Protein AF-0000000086530070 (afdb_homodimer)

Secondary structure (DSSP, 8-state):
-EEEEEEEEES-HHHHHHHHHHHHTS--SEE-SSEEEEEETTEEEEEEE--S-S----EEEEEEEE--HHHHHHHHHHHHHTT-EEEEE-TT-TTT-EEEEE-TTS-EEEEE----/-EEEEEEEEES-HHHHHHHHHHHHTS--SEE-SSEEEEEETTEEEEEEE--S-S----EEEEEEEE--HHHHHHHHHHHHHTT-EEEEE-TT-TTT-EEEEE-TTS-EEEEE----

Nearest PDB structures (foldseek):
  3bqx-assembly1_A-2  TM=7.613E-01  e=2.325E-08  Fulvimarina pelagi HTCC2506
  2i7r-assembly1_B  TM=7.687E-01  e=1.502E-07  Streptococcus pneumoniae
  1lqp-assembly1_B  TM=8.011E-01  e=8.119E-06  Pseudomonas aeruginosa
  1jif-assembly1_B  TM=7.380E-01  e=1.757E-05  Streptomyces verticillus
  1xrk-assembly1_A  TM=7.045E-01  e=4.614E-05  Streptoalloteichus hindustanus

Organism: NCBI:txid488447

Foldseek 3Di:
DDAAEDEDEFAFQVLVQVLVCQLVVHHFPDDDRAKTWHDDPRHIYMYGYPPVPPDPPDDLDEAEDADAPVVQVVSVVSNVVSPKAWPDDCCVPPVFNKTWIAHNRGRIYMYHNDDD/DDAAEDEDEFAFQVLVQVLVCQLVVHHFPDDDRAKTWHDDPRHIYMYGYPPVPPDPPDDLDEAEDADADVVQVVSVVSNVVSPKAWPDDCCVPPVFNKTWIAHNRGRIYMYHNDDD

Radius of gyration: 16.99 Å; Cα contacts (8 Å, |Δi|>4): 510; chains: 2; bounding box: 40×45×37 Å

Solvent-accessible surface area (backbone atoms only — not comparable to full-atom values): 12207 Å² total; per-residue (Å²): 104,34,65,42,36,41,29,36,60,35,89,47,51,68,62,52,50,51,45,52,28,63,54,71,68,49,76,60,79,42,80,53,85,54,43,32,31,31,75,34,67,92,30,31,44,30,41,32,47,58,74,79,72,58,72,84,82,31,16,35,21,36,46,28,33,31,32,58,68,79,57,39,58,55,46,50,51,46,32,43,78,62,54,31,42,81,74,42,83,27,60,85,38,86,91,62,31,24,35,32,34,23,42,77,88,52,35,35,37,30,43,26,54,68,69,134,104,33,64,42,34,40,29,35,59,33,88,48,50,67,63,52,51,51,45,52,27,63,54,72,68,50,74,62,79,42,78,53,83,54,42,34,31,31,76,33,68,91,31,32,44,29,40,32,49,58,73,80,72,58,72,85,79,31,15,36,22,36,47,28,33,31,35,57,65,79,58,41,59,55,46,51,50,46,33,44,76,62,53,29,44,82,75,43,84,27,59,85,38,86,91,61,31,24,34,32,33,23,42,79,87,53,37,34,37,32,43,26,52,69,68,134

InterPro domains:
  IPR004360 Glyoxalase/fosfomycin resistance/dioxygenase domain [PF00903] (8-111)
  IPR029068 Glyoxalase/Bleomycin resistance protein/Dihydroxybiphenyl dioxygenase [G3DSA:3.10.180.10] (1-115)
  IPR029068 Glyoxalase/Bleomycin resistance protein/Dihydroxybiphenyl dioxygenase [SSF54593] (1-112)
  IPR037523 Vicinal oxygen chelate (VOC), core domain [PS51819] (2-114)

Sequence (232 aa):
MKLRTVYLKVSDMGESTSFWERLLGYGPLKQSGKWTEFMIGTNRLGLLLNDFGDEIKGSSSVPVFEFEENALHEFVKRATENGASVVMDGLKIESMKSIVLSSPDGHEFELCMCRDMKLRTVYLKVSDMGESTSFWERLLGYGPLKQSGKWTEFMIGTNRLGLLLNDFGDEIKGSSSVPVFEFEENALHEFVKRATENGASVVMDGLKIESMKSIVLSSPDGHEFELCMCRD

pLDDT: mean 88.31, std 10.99, range [48.84, 97.56]

Structure (mmCIF, N/CA/C/O backbone):
data_AF-0000000086530070-model_v1
#
loop_
_entity.id
_entity.type
_entity.pdbx_description
1 polymer 'VOC family protein'
#
loop_
_atom_site.group_PDB
_atom_site.id
_atom_site.type_symbol
_atom_site.label_atom_id
_atom_site.label_alt_id
_atom_site.label_comp_id
_atom_site.label_asym_id
_atom_site.label_entity_id
_atom_site.label_seq_id
_atom_site.pdbx_PDB_ins_code
_atom_site.Cartn_x
_atom_site.Cartn_y
_atom_site.Cartn_z
_atom_site.occupancy
_atom_site.B_iso_or_equiv
_atom_site.auth_seq_id
_atom_site.auth_comp_id
_atom_site.auth_asym_id
_atom_site.auth_atom_id
_atom_site.pdbx_PDB_model_num
ATOM 1 N N . MET A 1 1 ? -4.121 -15.227 5.508 1 88.44 1 MET A N 1
ATOM 2 C CA . MET A 1 1 ? -3.582 -14.164 4.656 1 88.44 1 MET A CA 1
ATOM 3 C C . MET A 1 1 ? -3.383 -12.875 5.453 1 88.44 1 MET A C 1
ATOM 5 O O . MET A 1 1 ? -4.25 -12.492 6.238 1 88.44 1 MET A O 1
ATOM 9 N N . LYS A 1 2 ? -2.209 -12.227 5.305 1 92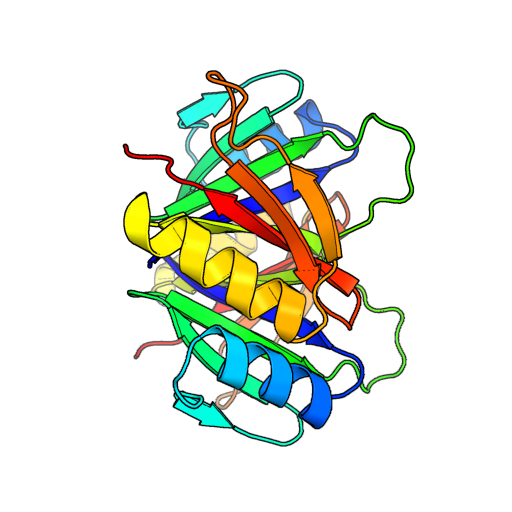.12 2 LYS A N 1
ATOM 10 C CA . LYS A 1 2 ? -1.937 -10.938 5.934 1 92.12 2 LYS A CA 1
ATOM 11 C C . LYS A 1 2 ? -1.162 -10.016 4.992 1 92.12 2 LYS A C 1
ATOM 13 O O . LYS A 1 2 ? -0.467 -10.484 4.09 1 92.12 2 LYS A O 1
ATOM 18 N N . LEU A 1 3 ? -1.394 -8.766 5.152 1 93.75 3 LEU A N 1
ATOM 19 C CA . LEU A 1 3 ? -0.562 -7.793 4.457 1 93.75 3 LEU A CA 1
ATOM 20 C C . LEU A 1 3 ? 0.837 -7.742 5.066 1 93.75 3 LEU A C 1
ATOM 22 O O . LEU A 1 3 ? 0.993 -7.445 6.254 1 93.75 3 LEU A O 1
ATOM 26 N N . ARG A 1 4 ? 1.778 -7.992 4.285 1 93.94 4 ARG A N 1
ATOM 27 C CA . ARG A 1 4 ? 3.148 -8.039 4.785 1 93.94 4 ARG A CA 1
ATOM 28 C C . ARG A 1 4 ? 3.877 -6.73 4.512 1 93.94 4 ARG A C 1
ATOM 30 O O . ARG A 1 4 ? 4.473 -6.145 5.422 1 93.94 4 ARG A O 1
ATOM 37 N N . THR A 1 5 ? 3.854 -6.336 3.301 1 93.88 5 THR A N 1
ATOM 38 C CA . THR A 1 5 ? 4.629 -5.191 2.84 1 93.88 5 THR A CA 1
ATOM 39 C C . THR A 1 5 ? 3.832 -4.371 1.829 1 93.88 5 THR A C 1
ATOM 41 O O . THR A 1 5 ? 3.004 -4.914 1.096 1 93.88 5 THR A O 1
ATOM 44 N N . VAL A 1 6 ? 4.043 -3.131 1.84 1 94 6 VAL A N 1
ATOM 45 C CA . VAL A 1 6 ? 3.672 -2.289 0.707 1 94 6 VAL A CA 1
ATOM 46 C C . VAL A 1 6 ? 4.93 -1.708 0.06 1 94 6 VAL A C 1
ATOM 48 O O . VAL A 1 6 ? 5.656 -0.933 0.686 1 94 6 VAL A O 1
ATOM 51 N N . TYR A 1 7 ? 5.074 -2.02 -1.155 1 92.25 7 TYR A N 1
ATOM 52 C CA . TYR A 1 7 ? 6.219 -1.481 -1.884 1 92.25 7 TYR A CA 1
ATOM 53 C C . TYR A 1 7 ? 5.836 -0.217 -2.645 1 92.25 7 TYR A C 1
ATOM 55 O O . TYR A 1 7 ? 4.766 -0.151 -3.25 1 92.25 7 TYR A O 1
ATOM 63 N N . LEU A 1 8 ? 6.711 0.701 -2.648 1 91.25 8 LEU A N 1
ATOM 64 C CA . LEU A 1 8 ? 6.664 1.872 -3.516 1 91.25 8 LEU A CA 1
ATOM 65 C C . LEU A 1 8 ? 7.738 1.792 -4.594 1 91.25 8 LEU A C 1
ATOM 67 O O . LEU A 1 8 ? 8.914 1.582 -4.289 1 91.25 8 LEU A O 1
ATOM 71 N N . LYS A 1 9 ? 7.336 1.977 -5.781 1 89.5 9 LYS A N 1
ATOM 72 C CA . LYS A 1 9 ? 8.312 2.025 -6.863 1 89.5 9 LYS A CA 1
ATOM 73 C C . LYS A 1 9 ? 8.984 3.396 -6.941 1 89.5 9 LYS A C 1
ATOM 75 O O . LYS A 1 9 ? 8.297 4.418 -7.062 1 89.5 9 LYS A O 1
ATOM 80 N N . VAL A 1 10 ? 10.281 3.352 -6.961 1 90.12 10 VAL A N 1
ATOM 81 C CA . VAL A 1 10 ? 10.984 4.625 -6.895 1 90.12 10 VAL A CA 1
ATOM 82 C C . VAL A 1 10 ? 11.969 4.73 -8.055 1 90.12 10 VAL A C 1
ATOM 84 O O . VAL A 1 10 ? 12.391 3.717 -8.617 1 90.12 10 VAL A O 1
ATOM 87 N N . SER A 1 11 ? 12.359 5.977 -8.406 1 87.69 11 SER A N 1
ATOM 88 C CA . SER A 1 11 ? 13.273 6.211 -9.523 1 87.69 11 SER A CA 1
ATOM 89 C C . SER A 1 11 ? 14.695 6.426 -9.031 1 87.69 11 SER A C 1
ATOM 91 O O . SER A 1 11 ? 15.648 6.309 -9.805 1 87.69 11 SER A O 1
ATOM 93 N N . ASP A 1 12 ? 14.867 6.785 -7.781 1 91.81 12 ASP A N 1
ATOM 94 C CA . ASP A 1 12 ? 16.156 6.996 -7.137 1 91.81 12 ASP A CA 1
ATOM 95 C C . ASP A 1 12 ? 16.172 6.41 -5.727 1 91.81 12 ASP A C 1
ATOM 97 O O . ASP A 1 12 ? 15.602 6.996 -4.801 1 91.81 12 ASP A O 1
ATOM 101 N N . MET A 1 13 ? 16.859 5.324 -5.543 1 94.75 13 MET A N 1
ATOM 102 C CA . MET A 1 13 ? 16.844 4.586 -4.281 1 94.75 13 MET A CA 1
ATOM 103 C C . MET A 1 13 ? 17.453 5.426 -3.16 1 94.75 13 MET A C 1
ATOM 105 O O . MET A 1 13 ? 16.922 5.457 -2.047 1 94.75 13 MET A O 1
ATOM 109 N N . GLY A 1 14 ? 18.578 6.039 -3.4 1 96 14 GLY A N 1
ATOM 110 C CA . GLY A 1 14 ? 19.234 6.84 -2.391 1 96 14 GLY A CA 1
ATOM 111 C C . GLY A 1 14 ? 18.375 7.965 -1.854 1 96 14 GLY A C 1
ATOM 112 O O . GLY A 1 14 ? 18.234 8.125 -0.639 1 96 14 GLY A O 1
ATOM 113 N N . GLU A 1 15 ? 17.828 8.719 -2.758 1 95 15 GLU A N 1
ATOM 114 C CA . GLU A 1 15 ? 16.984 9.852 -2.375 1 95 15 GLU A CA 1
ATOM 115 C C . GLU A 1 15 ? 15.742 9.383 -1.607 1 95 15 GLU A C 1
ATOM 117 O O . GLU A 1 15 ? 15.383 9.969 -0.583 1 95 15 GLU A O 1
ATOM 122 N N . SER A 1 16 ? 15.156 8.398 -2.113 1 94.88 16 SER A N 1
ATOM 123 C CA . SER A 1 16 ? 13.938 7.906 -1.475 1 94.88 16 SER A CA 1
ATOM 124 C C . SER A 1 16 ? 14.242 7.312 -0.101 1 94.88 16 SER A C 1
ATOM 126 O O . SER A 1 16 ? 13.508 7.562 0.86 1 94.88 16 SER A O 1
ATOM 128 N N . THR A 1 17 ? 15.273 6.535 -0.041 1 97.38 17 THR A N 1
ATOM 129 C CA . THR A 1 17 ? 15.656 5.961 1.242 1 97.38 17 THR A CA 1
ATOM 130 C C . THR A 1 17 ? 15.945 7.059 2.262 1 97.38 17 THR A C 1
ATOM 132 O O . THR A 1 17 ? 15.5 6.984 3.408 1 97.38 17 THR A O 1
ATOM 135 N N . SER A 1 18 ? 16.656 8.039 1.868 1 97.12 18 SER A N 1
ATOM 136 C CA . SER A 1 18 ? 17 9.148 2.75 1 97.12 18 SER A CA 1
ATOM 137 C C . SER A 1 18 ? 15.742 9.867 3.254 1 97.12 18 SER A C 1
ATOM 139 O O . SER A 1 18 ? 15.648 10.203 4.434 1 97.12 18 SER A O 1
ATOM 141 N N . PHE A 1 19 ? 14.859 10.094 2.365 1 96.38 19 PHE A N 1
ATOM 142 C CA . PHE A 1 19 ? 13.617 10.742 2.75 1 96.38 19 PHE A CA 1
ATOM 143 C C . PHE A 1 19 ? 12.906 9.953 3.846 1 96.38 19 PHE A C 1
ATOM 145 O O . PHE A 1 19 ? 12.57 10.508 4.895 1 96.38 19 PHE A O 1
ATOM 152 N N . TRP A 1 20 ? 12.664 8.734 3.652 1 96.81 20 TRP A N 1
ATOM 153 C CA . TRP A 1 20 ? 11.891 7.93 4.594 1 96.81 20 TRP A CA 1
ATOM 154 C C . TRP A 1 20 ? 12.664 7.73 5.895 1 96.81 20 TRP A C 1
ATOM 156 O O . TRP A 1 20 ? 12.07 7.68 6.977 1 96.81 20 TRP A O 1
ATOM 166 N N . GLU A 1 21 ? 13.961 7.574 5.793 1 96.94 21 GLU A N 1
ATOM 167 C CA . GLU A 1 21 ? 14.781 7.453 6.996 1 96.94 21 GLU A CA 1
ATOM 168 C C . GLU A 1 21 ? 14.641 8.688 7.883 1 96.94 21 GLU A C 1
ATOM 170 O O . GLU A 1 21 ? 14.453 8.57 9.094 1 96.94 21 GLU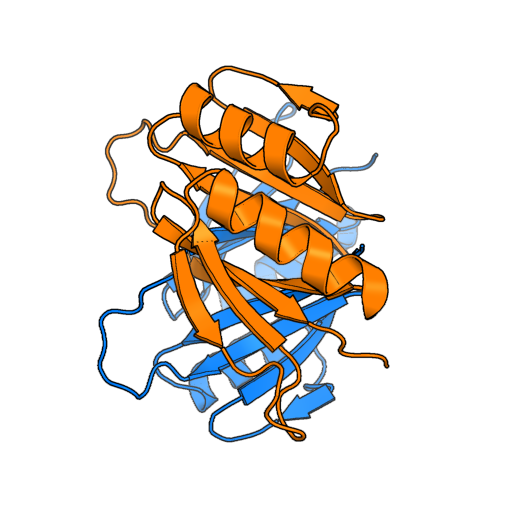 A O 1
ATOM 175 N N . ARG A 1 22 ? 14.766 9.805 7.305 1 95.38 22 ARG A N 1
ATOM 176 C CA . ARG A 1 22 ? 14.633 11.055 8.047 1 95.38 22 ARG A CA 1
ATOM 177 C C . ARG A 1 22 ? 13.219 11.211 8.602 1 95.38 22 ARG A C 1
ATOM 179 O O . ARG A 1 22 ? 13.039 11.672 9.734 1 95.38 22 ARG A O 1
ATOM 186 N N . LEU A 1 23 ? 12.312 10.891 7.824 1 94.31 23 LEU A N 1
ATOM 187 C CA . LEU A 1 23 ? 10.914 11.016 8.242 1 94.31 23 LEU A CA 1
ATOM 188 C C . LEU A 1 23 ? 10.609 10.078 9.406 1 94.31 23 LEU A C 1
ATOM 190 O O . LEU A 1 23 ? 10.008 10.492 10.398 1 94.31 23 LEU A O 1
ATOM 194 N N . LEU A 1 24 ? 10.977 8.867 9.281 1 94.25 24 LEU A N 1
ATOM 195 C CA . LEU A 1 24 ? 10.633 7.855 10.273 1 94.25 24 LEU A CA 1
ATOM 196 C C . LEU A 1 24 ? 11.516 7.992 11.516 1 94.25 24 LEU A C 1
ATOM 198 O O . LEU A 1 24 ? 11.117 7.586 12.609 1 94.25 24 LEU A O 1
ATOM 202 N N . GLY A 1 25 ? 12.727 8.5 11.273 1 93.56 25 GLY A N 1
ATOM 203 C CA . GLY A 1 25 ? 13.633 8.719 12.391 1 93.56 25 GLY A CA 1
ATOM 204 C C . GLY A 1 25 ? 14.492 7.516 12.711 1 93.56 25 GLY A C 1
ATOM 205 O O . GLY A 1 25 ? 15.109 7.453 13.773 1 93.56 25 GLY A O 1
ATOM 206 N N . TYR A 1 26 ? 14.438 6.473 11.953 1 95.56 26 TYR A N 1
ATOM 207 C CA . TYR A 1 26 ? 15.273 5.285 12.117 1 95.56 26 TYR A CA 1
ATOM 208 C C . TYR A 1 26 ? 15.641 4.695 10.758 1 95.56 26 TYR A C 1
ATOM 210 O O . TYR A 1 26 ? 15.039 5.031 9.742 1 95.56 26 TYR A O 1
ATOM 218 N N . GLY A 1 27 ? 16.656 3.814 10.711 1 95.94 27 GLY A N 1
ATOM 219 C CA . GLY A 1 27 ? 17.141 3.24 9.461 1 95.94 27 GLY A CA 1
ATOM 220 C C . GLY A 1 27 ? 16.328 2.049 9 1 95.94 27 GLY A C 1
ATOM 221 O O . GLY A 1 27 ? 15.508 1.519 9.75 1 95.94 27 GLY A O 1
ATOM 222 N N . PRO A 1 28 ? 16.609 1.651 7.773 1 97.56 28 PRO A N 1
ATOM 223 C CA . PRO A 1 28 ? 15.898 0.496 7.223 1 97.56 28 PRO A CA 1
ATOM 224 C C . PRO A 1 28 ? 16.328 -0.823 7.859 1 97.56 28 PRO A C 1
ATOM 226 O O . PRO A 1 28 ? 17.453 -0.928 8.367 1 97.56 28 PRO A O 1
ATOM 229 N N . LEU A 1 29 ? 15.398 -1.77 7.863 1 95.88 29 LEU A N 1
ATOM 230 C CA . LEU A 1 29 ? 15.68 -3.141 8.273 1 95.88 29 LEU A CA 1
ATOM 231 C C . LEU A 1 29 ? 16.625 -3.822 7.285 1 95.88 29 LEU A C 1
ATOM 233 O O . LEU A 1 29 ? 17.5 -4.586 7.688 1 95.88 29 LEU A O 1
ATOM 237 N N . LYS A 1 30 ? 16.391 -3.604 6.016 1 95.56 30 LYS A N 1
ATOM 238 C CA . LYS A 1 30 ? 17.172 -4.078 4.883 1 95.56 30 LYS A CA 1
ATOM 239 C C . LYS A 1 30 ? 17.391 -2.965 3.861 1 95.56 30 LYS A C 1
ATOM 241 O O . LYS A 1 30 ? 16.5 -2.16 3.607 1 95.56 30 LYS A O 1
ATOM 246 N N . GLN A 1 31 ? 18.609 -2.982 3.268 1 96.44 31 GLN A N 1
ATOM 247 C CA . GLN A 1 31 ? 18.938 -1.927 2.311 1 96.44 31 GLN A CA 1
ATOM 248 C C . GLN A 1 31 ? 19.828 -2.449 1.189 1 96.44 31 GLN A C 1
ATOM 250 O O . GLN A 1 31 ? 20.828 -3.129 1.448 1 96.44 31 GLN A O 1
ATOM 255 N N . SER A 1 32 ? 19.375 -2.16 0.041 1 95 32 SER A N 1
ATOM 256 C CA . SER A 1 32 ? 20.156 -2.436 -1.152 1 95 32 SER A CA 1
ATOM 257 C C . SER A 1 32 ? 19.953 -1.361 -2.215 1 95 32 SER A C 1
ATOM 259 O O . SER A 1 32 ? 19.172 -0.432 -2.02 1 95 32 SER A O 1
ATOM 261 N N . GLY A 1 33 ? 20.703 -1.547 -3.311 1 92.88 33 GLY A N 1
ATOM 262 C CA . GLY A 1 33 ? 20.547 -0.601 -4.402 1 92.88 33 GLY A CA 1
ATOM 263 C C . GLY A 1 33 ? 19.234 -0.771 -5.152 1 92.88 33 GLY A C 1
ATOM 264 O O . GLY A 1 33 ? 18.797 0.144 -5.848 1 92.88 33 GLY A O 1
ATOM 265 N N . LYS A 1 34 ? 18.641 -1.862 -5.008 1 91.44 34 LYS A N 1
ATOM 266 C CA . LYS A 1 34 ? 17.438 -2.133 -5.809 1 91.44 34 LYS A CA 1
ATOM 267 C C . LYS A 1 34 ? 16.219 -2.348 -4.918 1 91.44 34 LYS A C 1
ATOM 269 O O . LYS A 1 34 ? 15.086 -2.305 -5.398 1 91.44 34 LYS A O 1
ATOM 274 N N . TRP A 1 35 ? 16.516 -2.564 -3.672 1 92.38 35 TRP A N 1
ATOM 275 C CA . TRP A 1 35 ? 15.438 -2.879 -2.744 1 92.38 35 TRP A CA 1
ATOM 276 C C . TRP A 1 35 ? 15.781 -2.424 -1.33 1 92.38 35 TRP A C 1
ATOM 278 O O . TRP A 1 35 ? 16.891 -2.645 -0.856 1 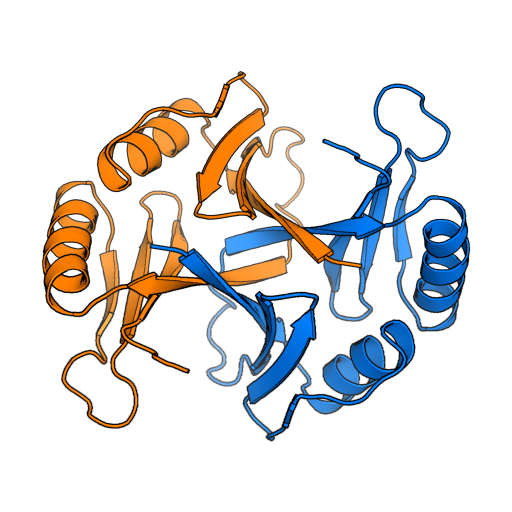92.38 35 TRP A O 1
ATOM 288 N N . THR A 1 36 ? 14.883 -1.717 -0.627 1 96.62 36 THR A N 1
ATOM 289 C CA . THR A 1 36 ? 15.023 -1.265 0.752 1 96.62 36 THR A CA 1
ATOM 290 C C . THR A 1 36 ? 13.711 -1.434 1.512 1 96.62 36 THR A C 1
ATOM 292 O O . THR A 1 36 ? 12.633 -1.191 0.962 1 96.62 36 THR A O 1
ATOM 295 N N . GLU A 1 37 ? 13.797 -1.861 2.818 1 97 37 GLU A N 1
ATOM 296 C CA . GLU A 1 37 ? 12.578 -2.059 3.604 1 97 37 GLU A CA 1
ATOM 297 C C . GLU A 1 37 ? 12.688 -1.392 4.969 1 97 37 GLU A C 1
ATOM 299 O O . GLU A 1 37 ? 13.727 -1.485 5.633 1 97 37 GLU A O 1
ATOM 304 N N . PHE A 1 38 ? 11.625 -0.706 5.355 1 96.94 38 PHE A N 1
ATOM 305 C CA . PHE A 1 38 ? 11.453 -0.15 6.691 1 96.94 38 PHE A CA 1
ATOM 306 C C . PHE A 1 38 ? 10.367 -0.904 7.457 1 96.94 38 PHE A C 1
ATOM 308 O O . PHE A 1 38 ? 9.352 -1.298 6.879 1 96.94 38 PHE A O 1
ATOM 315 N N . MET A 1 39 ? 10.57 -1.026 8.719 1 95.94 39 MET A N 1
ATOM 316 C CA . MET A 1 39 ? 9.508 -1.569 9.555 1 95.94 39 MET A CA 1
ATOM 317 C C . MET A 1 39 ? 8.484 -0.493 9.898 1 95.94 39 MET A C 1
ATOM 319 O O . MET A 1 39 ? 8.844 0.623 10.273 1 95.94 39 MET A O 1
ATOM 323 N N . ILE A 1 40 ? 7.258 -0.773 9.742 1 94 40 ILE A N 1
ATOM 324 C CA . ILE A 1 40 ? 6.148 0.056 10.195 1 94 40 ILE A CA 1
ATOM 325 C C . ILE A 1 40 ? 5.188 -0.782 11.031 1 94 40 ILE A C 1
ATOM 327 O O . ILE A 1 40 ? 4.312 -1.464 10.492 1 94 40 ILE A O 1
ATOM 331 N N . GLY A 1 41 ? 5.242 -0.638 12.383 1 91.75 41 GLY A N 1
ATOM 332 C CA . GLY A 1 41 ? 4.484 -1.562 13.211 1 91.75 41 GLY A CA 1
ATOM 333 C C . GLY A 1 41 ? 4.812 -3.018 12.93 1 91.75 41 GLY A C 1
ATOM 334 O O . GLY A 1 41 ? 5.961 -3.439 13.078 1 91.75 41 GLY A O 1
ATOM 335 N N . THR A 1 42 ? 3.783 -3.764 12.484 1 91.5 42 THR A N 1
ATOM 336 C CA . THR A 1 42 ? 3.98 -5.18 12.188 1 91.5 42 THR A CA 1
ATOM 337 C C . THR A 1 42 ? 4.113 -5.402 10.688 1 91.5 42 THR A C 1
ATOM 339 O O . THR A 1 42 ? 4.191 -6.543 10.227 1 91.5 42 THR A O 1
ATOM 342 N N . ASN A 1 43 ? 4.094 -4.363 9.977 1 95.12 43 ASN A N 1
ATOM 343 C CA . ASN A 1 43 ? 4.223 -4.426 8.523 1 95.12 43 ASN A CA 1
ATOM 344 C C . ASN A 1 43 ? 5.543 -3.82 8.055 1 95.12 43 ASN A C 1
ATOM 346 O O . ASN A 1 43 ? 6.387 -3.443 8.867 1 95.12 43 ASN A O 1
ATOM 350 N N . ARG A 1 44 ? 5.668 -3.773 6.75 1 95.06 44 ARG A N 1
ATOM 351 C CA . ARG A 1 44 ? 6.852 -3.154 6.164 1 95.06 44 ARG A CA 1
ATOM 352 C C . ARG A 1 44 ? 6.461 -2.154 5.078 1 95.06 44 ARG A C 1
ATOM 354 O O . ARG A 1 44 ? 5.484 -2.363 4.355 1 95.06 44 ARG A O 1
ATOM 361 N N . LEU A 1 45 ? 7.242 -1.142 5.027 1 95.81 45 LEU A N 1
ATOM 362 C CA . LEU A 1 45 ? 7.277 -0.253 3.873 1 95.81 45 LEU A CA 1
ATOM 363 C C . LEU A 1 45 ? 8.508 -0.525 3.016 1 95.81 45 LEU A C 1
ATOM 365 O O . LEU A 1 45 ? 9.641 -0.354 3.477 1 95.81 45 LEU A O 1
ATOM 369 N N . GLY A 1 46 ? 8.25 -0.913 1.821 1 95.31 46 GLY A N 1
ATOM 370 C CA . GLY A 1 46 ? 9.344 -1.238 0.922 1 95.31 46 GLY A CA 1
ATOM 371 C C . GLY A 1 46 ? 9.523 -0.229 -0.197 1 95.31 46 GLY A C 1
ATOM 372 O O . GLY A 1 46 ? 8.547 0.377 -0.649 1 95.31 46 GLY A O 1
ATOM 373 N N . LEU A 1 47 ? 10.742 -0.102 -0.607 1 94.19 47 LEU A N 1
ATOM 374 C CA . LEU A 1 47 ? 11.109 0.665 -1.793 1 94.19 47 LEU A CA 1
ATOM 375 C C . LEU A 1 47 ? 11.703 -0.243 -2.865 1 94.19 47 LEU A C 1
ATOM 377 O O . LEU A 1 47 ? 12.57 -1.072 -2.576 1 94.19 47 LEU A O 1
ATOM 381 N N . LEU A 1 48 ? 11.18 -0.106 -4.047 1 90.69 48 LEU A N 1
ATOM 382 C CA . LEU A 1 48 ? 11.656 -0.884 -5.184 1 90.69 48 LEU A CA 1
ATOM 383 C C . LEU A 1 48 ? 12.117 0.031 -6.312 1 90.69 48 LEU A C 1
ATOM 385 O O . LEU A 1 48 ? 11.352 0.865 -6.797 1 90.69 48 LEU A O 1
ATOM 389 N N . LEU A 1 49 ? 13.32 -0.229 -6.703 1 89.5 49 LEU A N 1
ATOM 390 C CA . LEU A 1 49 ? 13.836 0.581 -7.805 1 89.5 49 LEU A CA 1
ATOM 391 C C . LEU A 1 49 ? 13.156 0.209 -9.117 1 89.5 49 LEU A C 1
ATOM 393 O O . LEU A 1 49 ? 13.086 -0.97 -9.469 1 89.5 49 LEU A O 1
ATOM 397 N N . ASN A 1 50 ? 12.602 1.184 -9.695 1 80.06 50 ASN A N 1
ATOM 398 C CA . ASN A 1 50 ? 12.039 1.001 -11.023 1 80.06 50 ASN A CA 1
ATOM 399 C C . ASN A 1 50 ? 13.109 1.095 -12.109 1 80.06 50 ASN A C 1
ATOM 401 O O . ASN A 1 50 ? 13.25 2.133 -12.758 1 80.06 50 ASN A O 1
ATOM 405 N N . ASP A 1 51 ? 13.945 0.143 -12.352 1 65.88 51 ASP A N 1
ATOM 406 C CA . ASP A 1 51 ? 15.102 0.244 -13.234 1 65.88 51 ASP A CA 1
ATOM 407 C C . ASP A 1 51 ? 14.805 -0.382 -14.594 1 65.88 51 ASP A C 1
ATOM 409 O O . ASP A 1 51 ? 15.688 -0.444 -15.461 1 65.88 51 ASP A O 1
ATOM 413 N N . PHE A 1 52 ? 13.828 -1.09 -14.664 1 55.94 52 PHE A N 1
ATOM 414 C CA . PHE A 1 52 ? 13.734 -1.734 -15.969 1 55.94 52 PHE A CA 1
ATOM 415 C C . PHE A 1 52 ? 13.109 -0.798 -16.984 1 55.94 52 PHE A C 1
ATOM 417 O O . PHE A 1 52 ? 12.945 -1.166 -18.156 1 55.94 52 PHE A O 1
ATOM 424 N N . GLY A 1 53 ? 13.156 0.522 -16.703 1 52.06 53 GLY A N 1
ATOM 425 C CA . GLY A 1 53 ? 12.695 1.453 -17.719 1 52.06 53 GLY A CA 1
ATOM 426 C C . GLY A 1 53 ? 11.188 1.438 -17.891 1 52.06 53 GLY A C 1
ATOM 427 O O . GLY A 1 53 ? 10.633 2.236 -18.656 1 52.06 53 GLY A O 1
ATOM 428 N N . ASP A 1 54 ? 10.594 0.292 -17.609 1 48.84 54 ASP A N 1
ATOM 429 C CA . ASP A 1 54 ? 9.188 0.215 -17.984 1 48.84 54 ASP A CA 1
ATOM 430 C C . ASP A 1 54 ? 8.344 1.166 -17.125 1 48.84 54 ASP A C 1
ATOM 432 O O . ASP A 1 54 ? 8.734 1.533 -16.016 1 48.84 54 ASP A O 1
ATOM 436 N N . GLU A 1 55 ? 7.535 1.735 -17.922 1 52.44 55 GLU A N 1
ATOM 437 C CA . GLU A 1 55 ? 6.508 2.562 -17.281 1 52.44 55 GLU A CA 1
ATOM 438 C C . GLU A 1 55 ? 6.062 1.968 -15.953 1 52.44 55 GLU A C 1
ATOM 440 O O . GLU A 1 55 ? 5.84 0.759 -15.852 1 52.44 55 GLU A O 1
ATOM 445 N N . ILE A 1 56 ? 6.547 2.605 -14.945 1 52.81 56 ILE A N 1
ATOM 446 C CA . ILE A 1 56 ? 6.125 2.203 -13.609 1 52.81 56 ILE A CA 1
ATOM 447 C C . ILE A 1 56 ? 4.68 1.715 -13.656 1 52.81 56 ILE A C 1
ATOM 449 O O . ILE A 1 56 ? 3.768 2.479 -13.984 1 52.81 56 ILE A O 1
ATOM 453 N N . LYS A 1 57 ? 4.617 0.375 -14 1 56.59 57 LYS A N 1
ATOM 454 C CA . LYS A 1 57 ? 3.275 -0.192 -13.883 1 56.59 57 LYS A CA 1
ATOM 455 C C . LYS A 1 57 ? 2.979 -0.624 -12.453 1 56.59 57 LYS A C 1
ATOM 457 O O . LYS A 1 57 ? 3.83 -1.221 -11.789 1 56.59 57 LYS A O 1
ATOM 462 N N . GLY A 1 58 ? 2.354 0.25 -11.672 1 57.34 58 GLY A N 1
ATOM 463 C CA . GLY A 1 58 ? 1.855 -0.017 -10.328 1 57.34 58 GLY A CA 1
ATOM 464 C C . GLY A 1 58 ? 0.464 0.537 -10.094 1 57.34 58 GLY A C 1
ATOM 465 O O . GLY A 1 58 ? -0.184 1.026 -11.016 1 57.34 58 GLY A O 1
ATOM 466 N N . SER A 1 59 ? 0.194 0.019 -8.891 1 66.25 59 SER A N 1
ATOM 467 C CA . SER A 1 59 ? -1.128 0.495 -8.5 1 66.25 59 SER A CA 1
ATOM 468 C C . SER A 1 59 ? -1.054 1.89 -7.887 1 66.25 59 SER A C 1
ATOM 470 O O . SER A 1 59 ? -0.24 2.139 -6.992 1 66.25 59 SER A O 1
ATOM 472 N N . SER A 1 60 ? -1.705 2.805 -8.57 1 73.69 60 SER A N 1
ATOM 473 C CA . SER A 1 60 ? -1.854 4.059 -7.84 1 73.69 60 SER A CA 1
ATOM 474 C C . SER A 1 60 ? -2.467 3.828 -6.461 1 73.69 60 SER A C 1
ATOM 476 O O . SER A 1 60 ? -3.607 3.375 -6.352 1 73.69 60 SER A O 1
ATOM 478 N N . SER A 1 61 ? -1.544 3.893 -5.477 1 82.31 61 SER A N 1
ATOM 479 C CA . SER A 1 61 ? -1.986 3.566 -4.125 1 82.31 61 SER A CA 1
ATOM 480 C C . SER A 1 61 ? -1.596 4.66 -3.137 1 82.31 61 SER A C 1
ATOM 482 O O . SER A 1 61 ? -0.735 5.492 -3.432 1 82.31 61 SER A O 1
ATOM 484 N N . VAL A 1 62 ? -2.367 4.664 -2.105 1 86.56 62 VAL A N 1
ATOM 485 C CA . VAL A 1 62 ? -2.094 5.574 -1 1 86.56 62 VAL A CA 1
ATOM 486 C C . VAL A 1 62 ? -2.07 4.801 0.316 1 86.56 62 VAL A C 1
ATOM 488 O O . VAL A 1 62 ? -3.117 4.398 0.827 1 86.56 62 VAL A O 1
ATOM 491 N N . PRO A 1 63 ? -0.857 4.562 0.867 1 90.88 63 PRO A N 1
ATOM 492 C CA . PRO A 1 63 ? -0.842 4.016 2.227 1 90.88 63 PRO A CA 1
ATOM 493 C C . PRO A 1 63 ? -1.295 5.031 3.273 1 90.88 63 PRO A C 1
ATOM 495 O O . PRO A 1 63 ? -1.005 6.223 3.148 1 90.88 63 PRO A O 1
ATOM 498 N N . VAL A 1 64 ? -1.989 4.535 4.238 1 91 64 VAL A N 1
ATOM 499 C CA . VAL A 1 64 ? -2.473 5.355 5.344 1 91 64 VAL A CA 1
ATOM 500 C C . VAL A 1 64 ? -1.828 4.898 6.648 1 91 64 VAL A C 1
ATOM 502 O O . VAL A 1 64 ? -1.936 3.727 7.023 1 91 64 VAL A O 1
ATOM 505 N N . PHE A 1 65 ? -1.281 5.824 7.328 1 90.5 65 PHE A N 1
ATOM 506 C CA . PHE A 1 65 ? -0.631 5.555 8.602 1 90.5 65 PHE A CA 1
ATOM 507 C C . PHE A 1 65 ? -1.404 6.195 9.75 1 90.5 65 PHE A C 1
ATOM 509 O O . PHE A 1 65 ? -1.773 7.367 9.68 1 90.5 65 PHE A O 1
ATOM 516 N N . GLU A 1 66 ? -1.563 5.426 10.711 1 90.06 66 GLU A N 1
ATOM 517 C CA . GLU A 1 66 ? -2.287 5.891 11.891 1 90.06 66 GLU A CA 1
ATOM 518 C C . GLU A 1 66 ? -1.325 6.379 12.969 1 90.06 66 GLU A C 1
ATOM 520 O O . GLU A 1 66 ? -0.326 5.719 13.258 1 90.06 66 GLU A O 1
ATOM 525 N N . PHE A 1 67 ? -1.688 7.555 13.523 1 86.94 67 PHE A N 1
ATOM 526 C CA . PHE A 1 67 ? -0.897 8.18 14.578 1 86.94 67 PHE A CA 1
ATOM 527 C C . PHE A 1 67 ? -1.781 8.57 15.758 1 86.94 67 PHE A C 1
ATOM 529 O O . PHE A 1 67 ? -2.98 8.805 15.594 1 86.94 67 PHE A O 1
ATOM 536 N N . GLU A 1 68 ? -1.105 8.602 16.906 1 83.31 68 GLU A N 1
ATOM 537 C CA . GLU A 1 68 ? -1.701 9.375 17.984 1 83.31 68 GLU A CA 1
ATOM 538 C C . GLU A 1 68 ? -1.648 10.867 17.688 1 83.31 68 GLU A C 1
ATOM 540 O O . GLU A 1 68 ? -0.742 11.336 16.984 1 83.31 68 GLU A O 1
ATOM 545 N N . GLU A 1 69 ? -2.539 11.617 18.203 1 79.06 69 GLU A N 1
ATOM 546 C CA . GLU A 1 69 ? -2.721 13.023 17.844 1 79.06 69 GLU A CA 1
ATOM 547 C C . GLU A 1 69 ? -1.419 13.805 18 1 79.06 69 GLU A C 1
ATOM 549 O O . GLU A 1 69 ? -0.971 14.461 17.062 1 79.06 69 GLU A O 1
ATOM 554 N N . ASN A 1 70 ? -0.836 13.82 19.203 1 80.44 70 ASN A N 1
ATOM 555 C CA . ASN A 1 70 ? 0.369 14.609 19.438 1 80.44 70 ASN A CA 1
ATOM 556 C C . ASN A 1 70 ? 1.503 14.188 18.5 1 80.44 70 ASN A C 1
ATOM 558 O O . ASN A 1 70 ? 2.24 15.031 17.984 1 80.44 70 ASN A O 1
ATOM 562 N N . ALA A 1 71 ? 1.564 13.047 18.188 1 87.12 71 ALA A N 1
ATOM 563 C CA . ALA A 1 71 ? 2.639 12.508 17.359 1 87.12 71 ALA A CA 1
ATOM 564 C C . ALA A 1 71 ? 2.422 12.852 15.883 1 87.12 71 ALA A C 1
ATOM 566 O O . ALA A 1 71 ? 3.385 13.016 15.133 1 87.12 71 ALA A O 1
ATOM 567 N N . LEU A 1 72 ? 1.208 13.109 15.531 1 90.88 72 LEU A N 1
ATOM 568 C CA . LEU A 1 72 ? 0.89 13.344 14.133 1 90.88 72 LEU A CA 1
ATOM 569 C C . LEU A 1 72 ? 1.431 14.695 13.672 1 90.88 72 LEU A C 1
ATOM 571 O O . LEU A 1 72 ? 2.062 14.789 12.617 1 90.88 72 LEU A O 1
ATOM 575 N N . HIS A 1 73 ? 1.241 15.719 14.445 1 89.31 73 HIS A N 1
ATOM 576 C CA . HIS A 1 73 ? 1.661 17.062 14.055 1 89.31 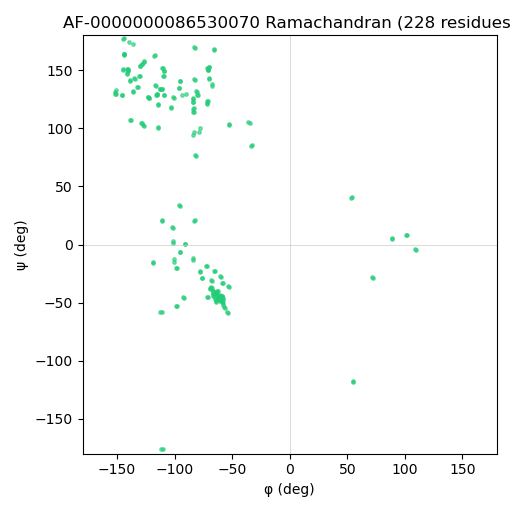73 HIS A CA 1
ATOM 577 C C . HIS A 1 73 ? 3.178 17.141 13.914 1 89.31 73 HIS A C 1
ATOM 579 O O . HIS A 1 73 ? 3.686 17.781 12.984 1 89.31 73 HIS A O 1
ATOM 585 N N . GLU A 1 74 ? 3.828 16.547 14.805 1 90.44 74 GLU A N 1
ATOM 586 C CA . GLU A 1 74 ? 5.285 16.516 14.727 1 90.44 74 GLU A CA 1
ATOM 587 C C . GLU A 1 74 ? 5.754 15.781 13.477 1 90.44 74 GLU A C 1
ATOM 589 O O . GLU A 1 74 ? 6.719 16.188 12.828 1 90.44 74 GLU A O 1
ATOM 594 N N . PHE A 1 75 ? 5.082 14.758 13.219 1 93.12 75 PHE A N 1
ATOM 595 C CA . PHE A 1 75 ? 5.441 13.953 12.055 1 93.12 75 PHE A CA 1
ATOM 596 C C . PHE A 1 75 ? 5.199 14.727 10.766 1 93.12 75 PHE A C 1
ATOM 598 O O . PHE A 1 75 ? 6.012 14.68 9.836 1 93.12 75 PHE A O 1
ATOM 605 N N . VAL A 1 76 ? 4.145 15.43 10.719 1 93.44 76 VAL A N 1
ATOM 606 C CA . VAL A 1 76 ? 3.832 16.25 9.555 1 93.44 76 VAL A CA 1
ATOM 607 C C . VAL A 1 76 ? 4.918 17.312 9.359 1 93.44 76 VAL A C 1
ATOM 609 O O . VAL A 1 76 ? 5.391 17.516 8.242 1 93.44 76 VAL A O 1
ATOM 612 N N . LYS A 1 77 ? 5.289 17.953 10.398 1 93.25 77 LYS A N 1
ATOM 613 C CA . LYS A 1 77 ? 6.348 18.953 10.344 1 93.25 77 LYS A CA 1
ATOM 614 C C . LYS A 1 77 ? 7.645 18.359 9.812 1 93.25 77 LYS A C 1
ATOM 616 O O . LYS A 1 77 ? 8.289 18.922 8.93 1 93.25 77 LYS A O 1
ATOM 621 N N . ARG A 1 78 ? 7.961 17.25 10.367 1 94.75 78 ARG A N 1
ATOM 622 C CA . ARG A 1 78 ? 9.164 16.562 9.914 1 94.75 78 ARG A CA 1
ATOM 623 C C . ARG A 1 78 ? 9.086 16.234 8.43 1 94.75 78 ARG A C 1
ATOM 625 O O . ARG A 1 78 ? 10.062 16.391 7.699 1 94.75 78 ARG A O 1
ATOM 632 N N . ALA A 1 79 ? 7.996 15.773 8.039 1 95.38 79 ALA A N 1
ATOM 633 C CA . ALA A 1 79 ? 7.805 15.406 6.637 1 95.38 79 ALA A CA 1
ATOM 634 C C . ALA A 1 79 ? 7.996 16.609 5.723 1 95.38 79 ALA A C 1
ATOM 636 O O . ALA A 1 79 ? 8.719 16.531 4.723 1 95.38 79 ALA A O 1
ATOM 637 N N . THR A 1 80 ? 7.387 17.672 6.055 1 95.69 80 THR A N 1
ATOM 638 C CA . THR A 1 80 ? 7.441 18.859 5.211 1 95.69 80 THR A CA 1
ATOM 639 C C . THR A 1 80 ? 8.844 19.469 5.227 1 95.69 80 THR A C 1
ATOM 641 O O . THR A 1 80 ? 9.328 19.953 4.199 1 95.69 80 THR A O 1
ATOM 644 N N . GLU A 1 81 ? 9.461 19.469 6.297 1 95.81 81 GLU A N 1
ATOM 645 C CA . GLU A 1 81 ? 10.828 19.969 6.406 1 95.81 81 GLU A CA 1
ATOM 646 C C . GLU A 1 81 ? 11.797 19.109 5.598 1 95.81 81 GLU A C 1
ATOM 648 O O . GLU A 1 81 ? 12.875 19.562 5.215 1 95.81 81 GLU A O 1
ATOM 653 N N . ASN A 1 82 ? 11.344 17.891 5.383 1 94.75 82 ASN A N 1
ATOM 654 C CA . ASN A 1 82 ? 12.195 16.984 4.621 1 94.75 82 ASN A CA 1
ATOM 655 C C . ASN A 1 82 ? 11.734 16.875 3.172 1 94.75 82 ASN A C 1
ATOM 657 O O . ASN A 1 82 ? 12.055 15.891 2.49 1 94.75 82 ASN A O 1
ATOM 661 N N . GLY A 1 83 ? 10.883 17.766 2.705 1 95.19 83 GLY A N 1
ATOM 662 C CA . GLY A 1 83 ? 10.648 17.906 1.277 1 95.19 83 GLY A CA 1
ATOM 663 C C . GLY A 1 83 ? 9.281 17.422 0.849 1 95.19 83 GLY A C 1
ATOM 664 O O . GLY A 1 83 ? 8.906 17.531 -0.322 1 95.19 83 GLY A O 1
ATOM 665 N N . ALA A 1 84 ? 8.5 16.859 1.755 1 95.25 84 ALA A N 1
ATOM 666 C CA . ALA A 1 84 ? 7.148 16.469 1.377 1 95.25 84 ALA A CA 1
ATOM 667 C C . ALA A 1 84 ? 6.258 17.688 1.168 1 95.25 84 ALA A C 1
ATOM 669 O O . ALA A 1 84 ? 6.473 18.734 1.789 1 95.25 84 ALA A O 1
ATOM 670 N N . SER A 1 85 ? 5.266 17.516 0.249 1 95.06 85 SER A N 1
ATOM 671 C CA . SER A 1 85 ? 4.262 18.562 0.032 1 95.06 85 SER A CA 1
ATOM 672 C C . SER A 1 85 ? 2.895 18.125 0.543 1 95.06 85 SER A C 1
ATOM 674 O O . SER A 1 85 ? 2.576 16.938 0.542 1 95.06 85 SER A O 1
ATOM 676 N N . VAL A 1 86 ? 2.107 19.125 0.932 1 94.12 86 VAL A N 1
ATOM 677 C CA . VAL A 1 86 ? 0.746 18.844 1.373 1 94.12 86 VAL A CA 1
ATOM 678 C C . VAL A 1 86 ? -0.18 18.75 0.163 1 94.12 86 VAL A C 1
ATOM 680 O O . VAL A 1 86 ? -0.252 19.672 -0.647 1 94.12 86 VAL A O 1
ATOM 683 N N . VAL A 1 87 ? -0.824 17.672 0.028 1 89.69 87 VAL A N 1
ATOM 684 C CA . VAL A 1 87 ? -1.78 17.438 -1.05 1 89.69 87 VAL A CA 1
ATOM 685 C C . VAL A 1 87 ? -3.182 17.844 -0.592 1 89.69 87 VAL A C 1
ATOM 687 O O . VAL A 1 87 ? -3.928 18.484 -1.339 1 89.69 87 VAL A O 1
ATOM 690 N N . MET A 1 88 ? -3.51 17.438 0.556 1 88.88 88 MET A N 1
ATOM 691 C CA . MET A 1 88 ? -4.805 17.734 1.167 1 88.88 88 MET A CA 1
ATOM 692 C C . MET A 1 88 ? -4.691 17.766 2.688 1 88.88 88 MET A C 1
ATOM 694 O O . MET A 1 88 ? -4.133 16.859 3.297 1 88.88 88 MET A O 1
ATOM 698 N N . ASP A 1 89 ? -5.215 18.859 3.273 1 93 89 ASP A N 1
ATOM 699 C CA . ASP A 1 89 ? -5.164 19.016 4.723 1 93 89 ASP A CA 1
ATOM 700 C C . ASP A 1 89 ? -6.566 18.984 5.328 1 93 89 ASP A C 1
ATOM 702 O O . ASP A 1 89 ? -7.293 19.984 5.289 1 93 89 ASP A O 1
ATOM 706 N N . GLY A 1 90 ? -6.852 17.859 5.852 1 90.81 90 GLY A N 1
ATOM 707 C CA . GLY A 1 90 ? -8.141 17.688 6.496 1 90.81 90 GLY A CA 1
ATOM 708 C C . GLY A 1 90 ? -8.039 17.547 8 1 90.81 90 GLY A C 1
ATOM 709 O O . GLY A 1 90 ? -8.945 17 8.641 1 90.81 90 GLY A O 1
ATOM 710 N N . LEU A 1 91 ? -7.051 17.953 8.594 1 87.62 91 LEU A N 1
ATOM 711 C CA . LEU A 1 91 ? -6.805 17.719 10.008 1 87.62 91 LEU A CA 1
ATOM 712 C C . LEU A 1 91 ? -7.809 18.5 10.859 1 87.62 91 LEU A C 1
ATOM 714 O O . LEU A 1 91 ? -8.18 18.047 11.953 1 87.62 91 LEU A O 1
ATOM 718 N N . LYS A 1 92 ? -8.25 19.609 10.375 1 85.62 92 LYS A N 1
ATOM 719 C CA . LYS A 1 92 ? -9.172 20.438 11.148 1 85.62 92 LYS A CA 1
ATOM 720 C C . LYS A 1 92 ? -10.617 20.156 10.766 1 85.62 92 LYS A C 1
ATOM 722 O O . LYS A 1 92 ? -11.539 20.766 11.312 1 85.62 92 LYS A O 1
ATOM 727 N N . ILE A 1 93 ? -10.727 19.344 9.758 1 83.5 93 ILE A N 1
ATOM 728 C CA . ILE A 1 93 ? -12.078 18.938 9.375 1 83.5 93 ILE A CA 1
ATOM 729 C C . ILE A 1 93 ? -12.523 17.766 10.234 1 83.5 93 ILE A C 1
ATOM 731 O O . ILE A 1 93 ? -11.961 16.672 10.148 1 83.5 93 ILE A O 1
ATOM 735 N N . GLU A 1 94 ? -13.461 17.953 11.008 1 81.62 94 GLU A N 1
ATOM 736 C CA . GLU A 1 94 ? -13.914 17 12.016 1 81.62 94 GLU A CA 1
ATOM 737 C C . GLU A 1 94 ? -14.211 15.641 11.406 1 81.62 94 GLU A C 1
ATOM 739 O O . GLU A 1 94 ? -13.93 14.609 12.016 1 81.62 94 GLU A O 1
ATOM 744 N N . SER A 1 95 ? -14.719 15.594 10.211 1 81 95 SER A N 1
ATOM 745 C CA . SER A 1 95 ? -15.133 14.336 9.594 1 81 95 SER A CA 1
ATOM 746 C C . SER A 1 95 ? -13.945 13.633 8.945 1 81 95 SER A C 1
ATOM 748 O O . SER A 1 95 ? -14.039 12.445 8.602 1 81 95 SER A O 1
ATOM 750 N N . MET A 1 96 ? -12.828 14.227 8.75 1 80.44 96 MET A N 1
ATOM 751 C CA . MET A 1 96 ? -11.688 13.641 8.039 1 80.44 96 MET A CA 1
ATOM 752 C C . MET A 1 96 ? -10.539 13.359 9 1 80.44 96 MET A C 1
ATOM 754 O O . MET A 1 96 ? -10.094 12.219 9.133 1 80.44 96 MET A O 1
ATOM 758 N N . LYS A 1 97 ? -10 14.242 9.711 1 88.5 97 LYS A N 1
ATOM 759 C CA . LYS A 1 97 ? -8.938 14.156 10.703 1 88.5 97 LYS A CA 1
ATOM 760 C C . LYS A 1 97 ? -7.699 13.469 10.133 1 88.5 97 LYS A C 1
ATOM 762 O O . LYS A 1 97 ? -7.125 12.586 10.781 1 88.5 97 LYS A O 1
ATOM 767 N N . SER A 1 98 ? -7.422 13.812 8.906 1 92.62 98 SER A N 1
ATOM 768 C CA . SER A 1 98 ? -6.258 13.25 8.227 1 92.62 98 SER A CA 1
ATOM 769 C C . SER A 1 98 ? -5.598 14.281 7.316 1 92.62 98 SER A C 1
ATOM 771 O O . SER A 1 98 ? -6.164 15.344 7.059 1 92.62 98 SER A O 1
ATOM 773 N N . ILE A 1 99 ? -4.406 13.992 6.941 1 92.5 99 ILE A N 1
ATOM 774 C CA . ILE A 1 99 ? -3.652 14.828 6.016 1 92.5 99 ILE A CA 1
ATOM 775 C C . ILE A 1 99 ? -2.955 13.953 4.977 1 92.5 99 ILE A C 1
ATOM 777 O O . ILE A 1 99 ? -2.383 12.914 5.316 1 92.5 99 ILE A O 1
ATOM 781 N N . VAL A 1 100 ? -3.119 14.328 3.746 1 91.56 100 VAL A N 1
ATOM 782 C CA . VAL A 1 100 ? -2.438 13.633 2.66 1 91.56 100 VAL A CA 1
ATOM 783 C C . VAL A 1 100 ? -1.206 14.43 2.23 1 91.56 100 VAL A C 1
ATOM 785 O O . VAL A 1 100 ? -1.298 15.633 1.96 1 91.56 100 VAL A O 1
ATOM 788 N N . LEU A 1 101 ? -0.085 13.758 2.223 1 93.12 101 LEU A N 1
ATOM 789 C CA . LEU A 1 101 ? 1.179 14.344 1.789 1 93.12 101 LEU A CA 1
ATOM 790 C C . LEU A 1 101 ? 1.715 13.625 0.554 1 93.12 101 LEU A C 1
ATOM 792 O O . LEU A 1 101 ? 1.259 12.531 0.219 1 93.12 101 LEU A O 1
ATOM 796 N N . SER A 1 102 ? 2.633 14.258 -0.127 1 92.44 102 SER A N 1
ATOM 797 C CA . SER A 1 102 ? 3.396 13.672 -1.224 1 92.44 102 SER A CA 1
ATOM 798 C C . SER A 1 102 ? 4.895 13.742 -0.954 1 92.44 102 SER A C 1
ATOM 800 O O . SER A 1 102 ? 5.422 14.805 -0.605 1 92.44 102 SER A O 1
ATOM 802 N N . SER A 1 103 ? 5.539 12.625 -1.057 1 92.88 103 SER A N 1
ATOM 803 C CA . SER A 1 103 ? 6.992 12.594 -0.925 1 92.88 103 SER A CA 1
ATOM 804 C C . SER A 1 103 ? 7.664 13.344 -2.07 1 92.88 103 SER A C 1
ATOM 806 O O . SER A 1 103 ? 7.02 13.688 -3.062 1 92.88 103 SER A O 1
ATOM 808 N N . PRO A 1 104 ? 8.953 13.602 -1.929 1 91.19 104 PRO A N 1
ATOM 809 C CA . PRO A 1 104 ? 9.656 14.305 -3.004 1 91.19 104 PRO A CA 1
ATOM 810 C C . PRO A 1 104 ? 9.602 13.562 -4.336 1 91.19 104 PRO A C 1
ATOM 812 O O . PRO A 1 104 ? 9.617 14.188 -5.398 1 91.19 104 PRO A O 1
ATOM 815 N N . ASP A 1 105 ? 9.484 12.25 -4.258 1 86.12 105 ASP A N 1
ATOM 816 C CA . ASP A 1 105 ? 9.445 11.461 -5.484 1 86.12 105 ASP A CA 1
ATOM 817 C C . ASP A 1 105 ? 8.008 11.273 -5.965 1 86.12 105 ASP A C 1
ATOM 819 O O . ASP A 1 105 ? 7.758 10.547 -6.93 1 86.12 105 ASP A O 1
ATOM 823 N N . GLY A 1 106 ? 7.113 11.805 -5.281 1 87 106 GLY A N 1
ATOM 824 C CA . GLY A 1 106 ? 5.77 11.914 -5.82 1 87 106 GLY A CA 1
ATOM 825 C C . GLY A 1 106 ? 4.816 10.867 -5.27 1 87 106 GLY A C 1
ATOM 826 O O . GLY A 1 106 ? 3.672 10.766 -5.719 1 87 106 GLY A O 1
ATOM 827 N N . HIS A 1 107 ? 5.172 10.148 -4.344 1 88.81 107 HIS A N 1
ATOM 828 C CA . HIS A 1 107 ? 4.285 9.156 -3.74 1 88.81 107 HIS A CA 1
ATOM 829 C C . HIS A 1 107 ? 3.396 9.789 -2.676 1 88.81 107 HIS A C 1
ATOM 831 O O . HIS A 1 107 ? 3.896 10.398 -1.725 1 88.81 107 HIS A O 1
ATOM 837 N N . GLU A 1 108 ? 2.125 9.547 -2.914 1 90.06 108 GLU A N 1
ATOM 838 C CA . GLU A 1 108 ? 1.205 10.047 -1.896 1 90.06 108 GLU A CA 1
ATOM 839 C C . GLU A 1 108 ? 1.113 9.086 -0.714 1 90.06 108 GLU A C 1
ATOM 841 O O . GLU A 1 108 ? 1.122 7.863 -0.896 1 90.06 108 GLU A O 1
ATOM 846 N N . PHE A 1 109 ? 1.021 9.664 0.488 1 91.75 109 PHE A N 1
ATOM 847 C CA . PHE A 1 109 ? 0.728 8.914 1.705 1 91.75 109 PHE A CA 1
ATOM 848 C C . PHE A 1 109 ? -0.129 9.75 2.656 1 91.75 109 PHE A C 1
ATOM 850 O O . PHE A 1 109 ? -0.098 10.977 2.613 1 91.75 109 PHE A O 1
ATOM 857 N N . GLU A 1 110 ? -0.904 9.102 3.416 1 92.06 110 GLU A N 1
ATOM 858 C CA . GLU A 1 110 ? -1.861 9.766 4.301 1 92.06 110 GLU A CA 1
ATOM 859 C C . GLU A 1 110 ? -1.548 9.477 5.766 1 92.06 110 GLU A C 1
ATOM 861 O O . GLU A 1 110 ? -1.189 8.352 6.121 1 92.06 110 GLU A O 1
ATOM 866 N N . LEU A 1 111 ? -1.627 10.461 6.574 1 93.44 111 LEU A N 1
ATOM 867 C CA . LEU A 1 111 ? -1.536 10.367 8.023 1 93.44 111 LEU A CA 1
ATOM 868 C C . LEU A 1 111 ? -2.879 10.68 8.68 1 93.44 111 LEU A C 1
ATOM 870 O O . LEU A 1 111 ? -3.537 11.656 8.305 1 93.44 111 LEU A O 1
ATOM 874 N N . CYS A 1 112 ? -3.193 9.844 9.586 1 92.38 112 CYS A N 1
ATOM 875 C CA . CYS A 1 112 ? -4.516 10.047 10.164 1 92.38 112 CYS A CA 1
ATOM 876 C C . CYS A 1 112 ? -4.504 9.781 11.664 1 92.38 112 CYS A C 1
ATOM 878 O O . CYS A 1 112 ? -3.664 9.031 12.156 1 92.38 112 CYS A O 1
ATOM 880 N N . MET A 1 113 ? -5.367 10.453 12.32 1 87.56 113 MET A N 1
ATOM 881 C CA . MET A 1 113 ? -5.668 10.172 13.727 1 87.56 113 MET A CA 1
ATOM 882 C C . MET A 1 113 ? -6.875 9.25 13.852 1 87.56 113 MET A C 1
ATOM 884 O O . MET A 1 113 ? -7.652 9.359 14.797 1 87.56 113 MET A O 1
ATOM 888 N N . CYS A 1 114 ? -6.938 8.414 12.875 1 77.62 114 CYS A N 1
ATOM 889 C CA . CYS A 1 114 ? -8.117 7.566 12.781 1 77.62 114 CYS A CA 1
ATOM 890 C C . CYS A 1 114 ? -8.047 6.41 13.773 1 77.62 114 CYS A C 1
ATOM 892 O O . CYS A 1 114 ? -6.961 5.887 14.039 1 77.62 114 CYS A O 1
ATOM 894 N N . ARG A 1 115 ? -8.727 6.562 14.859 1 68.5 115 ARG A N 1
ATOM 895 C CA . ARG A 1 115 ? -8.766 5.488 15.844 1 68.5 115 ARG A CA 1
ATOM 896 C C . ARG A 1 115 ? -9.984 4.59 15.625 1 68.5 115 ARG A C 1
ATOM 898 O O . ARG A 1 115 ? -11.008 5.039 15.109 1 68.5 115 ARG A O 1
ATOM 905 N N . ASP A 1 116 ? -9.633 3.189 15.562 1 59.5 116 ASP A N 1
ATOM 906 C CA . ASP A 1 116 ? -10.773 2.27 15.5 1 59.5 116 ASP A CA 1
ATOM 907 C C . ASP A 1 116 ? -11.828 2.633 16.547 1 59.5 116 ASP A C 1
ATOM 909 O O . ASP A 1 116 ? -11.5 3.184 17.594 1 59.5 116 ASP A O 1
ATOM 913 N N . MET B 1 1 ? 3.113 4.57 15.555 1 88.31 1 MET B N 1
ATOM 914 C CA . MET B 1 1 ? 2.691 4.605 14.156 1 88.31 1 MET B CA 1
ATOM 915 C C . MET B 1 1 ? 2.477 3.197 13.617 1 88.31 1 MET B C 1
ATOM 917 O O . MET B 1 1 ? 3.283 2.301 13.867 1 88.31 1 MET B O 1
ATOM 921 N N . LYS B 1 2 ? 1.351 2.979 12.914 1 92 2 LYS B N 1
ATOM 922 C CA . LYS B 1 2 ? 1.079 1.701 12.258 1 92 2 LYS B CA 1
ATOM 923 C C . LYS B 1 2 ? 0.435 1.908 10.891 1 92 2 LYS B C 1
ATOM 925 O O . LYS B 1 2 ? -0.192 2.941 10.641 1 92 2 LYS B O 1
ATOM 930 N N . LEU B 1 3 ? 0.696 0.996 10.023 1 93.62 3 LEU B N 1
ATOM 931 C CA . LEU B 1 3 ? -0.023 0.976 8.758 1 93.62 3 LEU B CA 1
ATOM 932 C C . LEU B 1 3 ? -1.467 0.528 8.961 1 93.62 3 LEU B C 1
ATOM 934 O O . LEU B 1 3 ? -1.717 -0.582 9.438 1 93.62 3 LEU B O 1
ATOM 938 N N . ARG B 1 4 ? -2.35 1.349 8.602 1 93.81 4 ARG B N 1
ATOM 939 C CA . ARG B 1 4 ? -3.76 1.044 8.82 1 93.81 4 ARG B CA 1
ATOM 940 C C . ARG B 1 4 ? -4.398 0.479 7.555 1 93.81 4 ARG B C 1
ATOM 942 O O . ARG B 1 4 ? -5.047 -0.569 7.598 1 93.81 4 ARG B O 1
ATOM 949 N N . THR B 1 5 ? -4.242 1.185 6.504 1 93.88 5 THR B N 1
ATOM 950 C CA . THR B 1 5 ? -4.922 0.873 5.25 1 93.88 5 THR B CA 1
ATOM 951 C C . THR B 1 5 ? -4 1.125 4.059 1 93.88 5 THR B C 1
ATOM 953 O O . THR B 1 5 ? -3.137 2.004 4.109 1 93.88 5 THR B O 1
ATOM 956 N N . VAL B 1 6 ? -4.152 0.362 3.066 1 94 6 VAL B N 1
ATOM 957 C CA . VAL B 1 6 ? -3.641 0.716 1.746 1 94 6 VAL B CA 1
ATOM 958 C C . VAL B 1 6 ? -4.805 0.915 0.777 1 94 6 VAL B C 1
ATOM 960 O O . VAL B 1 6 ? -5.551 -0.026 0.49 1 94 6 VAL B O 1
ATOM 963 N N . TYR B 1 7 ? -4.859 2.068 0.269 1 92.31 7 TYR B N 1
ATOM 964 C CA . TYR B 1 7 ? -5.906 2.354 -0.706 1 92.31 7 TYR B CA 1
ATOM 965 C C . TYR B 1 7 ? -5.395 2.158 -2.129 1 92.31 7 TYR B C 1
ATOM 967 O O . TYR B 1 7 ? -4.27 2.553 -2.451 1 92.31 7 TYR B O 1
ATOM 975 N N . LEU B 1 8 ? -6.223 1.628 -2.936 1 91.31 8 LEU B N 1
ATOM 976 C CA . LEU B 1 8 ? -6.039 1.584 -4.383 1 91.31 8 LEU B CA 1
ATOM 977 C C . LEU B 1 8 ? -7.012 2.525 -5.082 1 91.31 8 LEU B C 1
ATOM 979 O O . LEU B 1 8 ? -8.219 2.467 -4.844 1 91.31 8 LEU B O 1
ATOM 983 N N . LYS B 1 9 ? -6.488 3.34 -5.91 1 89.69 9 LYS B N 1
ATOM 984 C CA . LYS B 1 9 ? -7.359 4.203 -6.707 1 89.69 9 LYS B CA 1
ATOM 985 C C . LYS B 1 9 ? -7.949 3.443 -7.891 1 89.69 9 LYS B C 1
ATOM 987 O O . LYS B 1 9 ? -7.211 2.885 -8.703 1 89.69 9 LYS B O 1
ATOM 992 N N . VAL B 1 10 ? -9.25 3.533 -7.996 1 90.19 10 VAL B N 1
ATOM 993 C CA . VAL B 1 10 ? -9.898 2.723 -9.016 1 90.19 10 VAL B CA 1
ATOM 994 C C . VAL B 1 10 ? -10.773 3.609 -9.906 1 90.19 10 VAL B C 1
ATOM 996 O O . VAL B 1 10 ? -11.188 4.691 -9.492 1 90.19 10 VAL B O 1
ATOM 999 N N . SER B 1 11 ? -11.055 3.137 -11.141 1 87.62 11 SER B N 1
ATOM 1000 C CA . SER B 1 11 ? -11.852 3.904 -12.094 1 87.62 11 SER B CA 1
ATOM 1001 C C . SER B 1 11 ? -13.312 3.455 -12.086 1 87.62 11 SER B C 1
ATOM 1003 O O . SER B 1 11 ? -14.188 4.184 -12.547 1 87.62 11 SER B O 1
ATOM 1005 N N . ASP B 1 12 ? -13.578 2.27 -11.609 1 91.81 12 ASP B N 1
ATOM 1006 C CA . ASP B 1 12 ? -14.922 1.696 -11.492 1 91.81 12 ASP B CA 1
ATOM 1007 C C . ASP B 1 12 ? -15.086 0.95 -10.172 1 91.81 12 ASP B C 1
ATOM 1009 O O . ASP B 1 12 ? -14.578 -0.163 -10.016 1 91.81 12 ASP B O 1
ATOM 1013 N N . MET B 1 13 ? -15.82 1.501 -9.273 1 94.81 13 MET B N 1
ATOM 1014 C CA . MET B 1 13 ? -15.969 0.969 -7.926 1 94.81 13 MET B CA 1
ATOM 1015 C C . MET B 1 13 ? -16.641 -0.399 -7.949 1 94.81 13 MET B C 1
ATOM 1017 O O . MET B 1 13 ? -16.219 -1.317 -7.246 1 94.81 13 MET B O 1
ATOM 1021 N N . GLY B 1 14 ? -17.703 -0.535 -8.688 1 96 14 GLY B N 1
ATOM 1022 C CA . GLY B 1 14 ? -18.422 -1.793 -8.758 1 96 14 GLY B CA 1
ATOM 1023 C C . GLY B 1 14 ? -17.562 -2.951 -9.227 1 96 14 GLY B C 1
ATOM 1024 O O . GLY B 1 14 ? -17.531 -4.004 -8.594 1 96 14 GLY B O 1
ATOM 1025 N N . GLU B 1 15 ? -16.922 -2.74 -10.32 1 94.94 15 GLU B N 1
ATOM 1026 C CA . GLU B 1 15 ? -16.062 -3.779 -10.891 1 94.94 15 GLU B CA 1
ATOM 1027 C C . GLU B 1 15 ? -14.93 -4.148 -9.938 1 94.94 15 GLU B C 1
ATOM 1029 O O . GLU B 1 15 ? -14.648 -5.328 -9.734 1 94.94 15 GLU B O 1
ATOM 1034 N N . SER B 1 16 ? -14.328 -3.16 -9.43 1 94.88 16 SER B N 1
ATOM 1035 C CA . SER B 1 16 ? -13.195 -3.414 -8.539 1 94.88 16 SER B CA 1
ATOM 1036 C C . SER B 1 16 ? -13.648 -4.109 -7.262 1 94.88 16 SER B C 1
ATOM 1038 O O . SER B 1 16 ? -13 -5.055 -6.801 1 94.88 16 SER B O 1
ATOM 1040 N N . THR B 1 17 ? -14.719 -3.639 -6.707 1 97.31 17 THR B N 1
ATOM 1041 C CA . THR B 1 17 ? -15.25 -4.273 -5.504 1 97.31 17 THR B CA 1
ATOM 1042 C C . THR B 1 17 ? -15.586 -5.738 -5.77 1 97.31 17 THR B C 1
ATOM 1044 O O . THR B 1 17 ? -15.25 -6.613 -4.965 1 97.31 17 THR B O 1
ATOM 1047 N N . SER B 1 18 ? -16.203 -5.996 -6.848 1 97 18 SER B N 1
ATOM 1048 C CA . SER B 1 18 ? -16.578 -7.359 -7.211 1 97 18 SER B CA 1
ATOM 1049 C C . SER B 1 18 ? -15.352 -8.25 -7.344 1 97 18 SER B C 1
ATOM 1051 O O . SER B 1 18 ? -15.352 -9.391 -6.879 1 97 18 SER B O 1
ATOM 1053 N N . PHE B 1 19 ? -14.383 -7.75 -7.988 1 96.38 19 PHE B N 1
ATOM 1054 C CA . PHE B 1 19 ? -13.148 -8.516 -8.148 1 96.38 19 PHE B CA 1
ATOM 1055 C C . PHE B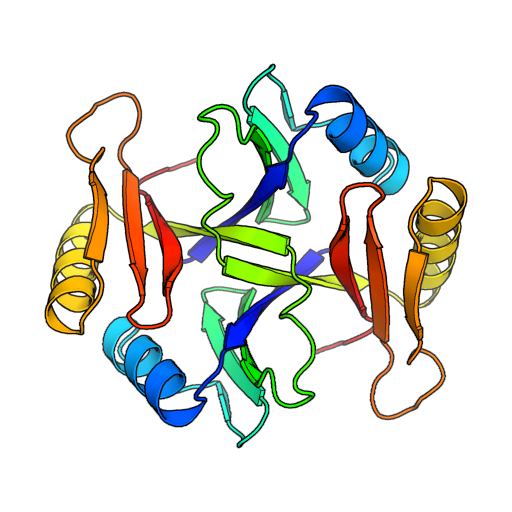 1 19 ? -12.586 -8.914 -6.789 1 96.38 19 PHE B C 1
ATOM 1057 O O . PHE B 1 19 ? -12.32 -10.094 -6.547 1 96.38 19 PHE B O 1
ATOM 1064 N N . TRP B 1 20 ? -12.375 -8.016 -5.93 1 96.75 20 TRP B N 1
ATOM 1065 C CA . TRP B 1 20 ? -11.727 -8.289 -4.648 1 96.75 20 TRP B CA 1
ATOM 1066 C C . TRP B 1 20 ? -12.625 -9.156 -3.766 1 96.75 20 TRP B C 1
ATOM 1068 O O . TRP B 1 20 ? -12.133 -10 -3.01 1 96.75 20 TRP B O 1
ATOM 1078 N N . GLU B 1 21 ? -13.914 -8.906 -3.834 1 96.88 21 GLU B N 1
ATOM 1079 C CA . GLU B 1 21 ? -14.844 -9.734 -3.076 1 96.88 21 GLU B CA 1
ATOM 1080 C C . GLU B 1 21 ? -14.727 -11.203 -3.49 1 96.88 21 GLU B C 1
ATOM 1082 O O . GLU B 1 21 ? -14.656 -12.086 -2.637 1 96.88 21 GLU B O 1
ATOM 1087 N N . ARG B 1 22 ? -14.758 -11.438 -4.727 1 95.25 22 ARG B N 1
ATOM 1088 C CA . ARG B 1 22 ? -14.641 -12.797 -5.238 1 95.25 22 ARG B CA 1
ATOM 1089 C C . ARG B 1 22 ? -13.281 -13.391 -4.887 1 95.25 22 ARG B C 1
ATOM 1091 O O . ARG B 1 22 ? -13.188 -14.57 -4.531 1 95.25 22 ARG B O 1
ATOM 1098 N N . LEU B 1 23 ? -12.32 -12.633 -5.031 1 94.38 23 LEU B N 1
ATOM 1099 C CA . LEU B 1 23 ? -10.969 -13.102 -4.746 1 94.38 23 LEU B CA 1
ATOM 1100 C C . LEU B 1 23 ? -10.812 -13.445 -3.27 1 94.38 23 LEU B C 1
ATOM 1102 O O . LEU B 1 23 ? -10.281 -14.508 -2.93 1 94.38 23 LEU B O 1
ATOM 1106 N N . LEU B 1 24 ? -11.211 -12.586 -2.43 1 94.25 24 LEU B N 1
ATOM 1107 C CA . LEU B 1 24 ? -11 -12.75 -0.995 1 94.25 24 LEU B CA 1
ATOM 1108 C C . LEU B 1 24 ? -11.984 -13.766 -0.42 1 94.25 24 LEU B C 1
ATOM 1110 O O . LEU B 1 24 ? -11.703 -14.391 0.608 1 94.25 24 LEU B O 1
ATOM 1114 N N . GLY B 1 25 ? -13.148 -13.844 -1.072 1 93.56 25 GLY B N 1
ATOM 1115 C CA . GLY B 1 25 ? -14.141 -14.82 -0.644 1 93.56 25 GLY B CA 1
ATOM 1116 C C . GLY B 1 25 ? -15.078 -14.281 0.423 1 93.56 25 GLY B C 1
ATOM 1117 O O . GLY B 1 25 ? -15.789 -15.055 1.07 1 93.56 25 GLY B O 1
ATOM 1118 N N . TYR B 1 26 ? -14.992 -13.047 0.765 1 95.62 26 TYR B N 1
ATOM 1119 C CA . TYR B 1 26 ? -15.891 -12.398 1.715 1 95.62 26 TYR B CA 1
ATOM 1120 C C . TYR B 1 26 ? -16.172 -10.953 1.313 1 95.62 26 TYR B C 1
ATOM 1122 O O . TYR B 1 26 ? -15.445 -10.391 0.485 1 95.62 26 TYR B O 1
ATOM 1130 N N . GLY B 1 27 ? -17.219 -10.336 1.875 1 96 27 GLY B N 1
ATOM 1131 C CA . GLY B 1 27 ? -17.609 -8.977 1.518 1 96 27 GLY B CA 1
ATOM 1132 C C . GLY B 1 27 ? -16.812 -7.914 2.242 1 96 27 GLY B C 1
ATOM 1133 O O . GLY B 1 27 ? -16.078 -8.211 3.197 1 96 27 GLY B O 1
ATOM 1134 N N . PRO B 1 28 ? -16.984 -6.691 1.777 1 97.56 28 PRO B N 1
ATOM 1135 C CA . PRO B 1 28 ? -16.281 -5.57 2.41 1 97.56 28 PRO B CA 1
ATOM 1136 C C . PRO B 1 28 ? -16.844 -5.234 3.795 1 97.56 28 PRO B C 1
ATOM 1138 O O . PRO B 1 28 ? -18 -5.52 4.086 1 97.56 28 PRO B O 1
ATOM 1141 N N . LEU B 1 29 ? -15.945 -4.703 4.637 1 95.88 29 LEU B N 1
ATOM 1142 C CA . LEU B 1 29 ? -16.328 -4.164 5.938 1 95.88 29 LEU B CA 1
ATOM 1143 C C . LEU B 1 29 ? -17.203 -2.926 5.781 1 95.88 29 LEU B C 1
ATOM 1145 O O . LEU B 1 29 ? -18.156 -2.73 6.539 1 95.88 29 LEU B O 1
ATOM 1149 N N . LYS B 1 30 ? -16.844 -2.066 4.855 1 95.62 30 LYS B N 1
ATOM 1150 C CA . LYS B 1 30 ? -17.531 -0.849 4.457 1 95.62 30 LYS B CA 1
ATOM 1151 C C . LYS B 1 30 ? -17.609 -0.725 2.939 1 95.62 30 LYS B C 1
ATOM 1153 O O . LYS B 1 30 ? -16.656 -1.064 2.236 1 95.62 30 LYS B O 1
ATOM 1158 N N . GLN B 1 31 ? -18.781 -0.202 2.473 1 96.44 31 GLN B N 1
ATOM 1159 C CA . GLN B 1 31 ? -18.953 -0.087 1.029 1 96.44 31 GLN B CA 1
ATOM 1160 C C . GLN B 1 31 ? -19.766 1.157 0.671 1 96.44 31 GLN B C 1
ATOM 1162 O O . GLN B 1 31 ? -20.797 1.42 1.271 1 96.44 31 GLN B O 1
ATOM 1167 N N . SER B 1 32 ? -19.172 1.867 -0.218 1 95 32 SER B N 1
ATOM 1168 C CA . SER B 1 32 ? -19.875 3.014 -0.804 1 95 32 SER B CA 1
ATOM 1169 C C . SER B 1 32 ? -19.516 3.174 -2.279 1 95 32 SER B C 1
ATOM 1171 O O . SER B 1 32 ? -18.719 2.41 -2.818 1 95 32 SER B O 1
ATOM 1173 N N . GLY B 1 33 ? -20.172 4.188 -2.879 1 92.81 33 GLY B N 1
ATOM 1174 C CA . GLY B 1 33 ? -19.875 4.453 -4.273 1 92.81 33 GLY B CA 1
ATOM 1175 C C . GLY B 1 33 ? -18.5 5.082 -4.48 1 92.81 33 GLY B C 1
ATOM 1176 O O . GLY B 1 33 ? -17.953 5.039 -5.582 1 92.81 33 GLY B O 1
ATOM 1177 N N . LYS B 1 34 ? -17.969 5.613 -3.484 1 91.44 34 LYS B N 1
ATOM 1178 C CA . LYS B 1 34 ? -16.719 6.352 -3.65 1 91.44 34 LYS B CA 1
ATOM 1179 C C . LYS B 1 34 ? -15.594 5.727 -2.826 1 91.44 34 LYS B C 1
ATOM 1181 O O . LYS B 1 34 ? -14.414 6.02 -3.047 1 91.44 34 LYS B O 1
ATOM 1186 N N . TRP B 1 35 ? -16.016 4.898 -1.915 1 92.5 35 TRP B N 1
ATOM 1187 C CA . TRP B 1 35 ? -15.031 4.305 -1.01 1 92.5 35 TRP B CA 1
ATOM 1188 C C . TRP B 1 35 ? -15.492 2.932 -0.538 1 92.5 35 TRP B C 1
ATOM 1190 O O . TRP B 1 35 ? -16.656 2.748 -0.186 1 92.5 35 TRP B O 1
ATOM 1200 N N . THR B 1 36 ? -14.648 1.907 -0.568 1 96.69 36 THR B N 1
ATOM 1201 C CA . THR B 1 36 ? -14.891 0.552 -0.088 1 96.69 36 THR B CA 1
ATOM 1202 C C . THR B 1 36 ? -13.664 0.002 0.633 1 96.69 36 THR B C 1
ATOM 1204 O O . THR B 1 36 ? -12.531 0.239 0.21 1 96.69 36 THR B O 1
ATOM 1207 N N . GLU B 1 37 ? -13.883 -0.759 1.755 1 97 37 GLU B N 1
ATOM 1208 C CA . GLU B 1 37 ? -12.758 -1.306 2.504 1 97 37 GLU B CA 1
ATOM 1209 C C . GLU B 1 37 ? -12.969 -2.787 2.811 1 97 37 GLU B C 1
ATOM 1211 O O . GLU B 1 37 ? -14.062 -3.199 3.191 1 97 37 GLU B O 1
ATOM 1216 N N . PHE B 1 38 ? -11.922 -3.551 2.607 1 96.94 38 PHE B N 1
ATOM 1217 C CA . PHE B 1 38 ? -11.844 -4.953 3.006 1 96.94 38 PHE B CA 1
ATOM 1218 C C . PHE B 1 38 ? -10.875 -5.137 4.164 1 96.94 38 PHE B C 1
ATOM 1220 O O . PHE B 1 38 ? -9.828 -4.492 4.211 1 96.94 38 PHE B O 1
ATOM 1227 N N . MET B 1 39 ? -11.195 -6.039 5.027 1 95.94 39 MET B N 1
ATOM 1228 C CA . MET B 1 39 ? -10.242 -6.41 6.066 1 95.94 39 MET B CA 1
ATOM 1229 C C . MET B 1 39 ? -9.211 -7.395 5.527 1 95.94 39 MET B C 1
ATOM 1231 O O . MET B 1 39 ? -9.555 -8.359 4.844 1 95.94 39 MET B O 1
ATOM 1235 N N . ILE B 1 40 ? -7.988 -7.148 5.762 1 94.06 40 ILE B N 1
ATOM 1236 C CA . ILE B 1 40 ? -6.887 -8.062 5.492 1 94.06 40 ILE B CA 1
ATOM 1237 C C . ILE B 1 40 ? -6.047 -8.25 6.754 1 94.06 40 ILE B C 1
ATOM 1239 O O . ILE B 1 40 ? -5.156 -7.441 7.039 1 94.06 40 ILE B O 1
ATOM 1243 N N . GLY B 1 41 ? -6.215 -9.391 7.473 1 91.81 41 GLY B N 1
ATOM 1244 C CA . GLY B 1 41 ? -5.582 -9.508 8.773 1 91.81 41 GLY B CA 1
ATOM 1245 C C . GLY B 1 41 ? -5.945 -8.375 9.719 1 91.81 41 GLY B C 1
ATOM 1246 O O . GLY B 1 41 ? -7.121 -8.172 10.023 1 91.81 41 GLY B O 1
ATOM 1247 N N . THR B 1 42 ? -4.93 -7.605 10.125 1 91.38 42 THR B N 1
ATOM 1248 C CA . THR B 1 42 ? -5.16 -6.488 11.031 1 91.38 42 THR B CA 1
ATOM 1249 C C . THR B 1 42 ? -5.172 -5.164 10.273 1 91.38 42 THR B C 1
ATOM 1251 O O . THR B 1 42 ? -5.273 -4.094 10.875 1 91.38 42 THR B O 1
ATOM 1254 N N . ASN B 1 43 ? -5.012 -5.254 9.023 1 95.12 43 ASN B N 1
ATOM 1255 C CA . ASN B 1 43 ? -5.012 -4.074 8.172 1 95.12 43 ASN B CA 1
ATOM 1256 C C . ASN B 1 43 ? -6.254 -4.02 7.285 1 95.12 43 ASN B C 1
ATOM 1258 O O . ASN B 1 43 ? -7.152 -4.855 7.418 1 95.12 43 ASN B O 1
ATOM 1262 N N . ARG B 1 44 ? -6.266 -3.012 6.438 1 95.06 44 ARG B N 1
ATOM 1263 C CA . ARG B 1 44 ? -7.359 -2.883 5.48 1 95.06 44 ARG B CA 1
ATOM 1264 C C . ARG B 1 44 ? -6.828 -2.668 4.066 1 95.06 44 ARG B C 1
ATOM 1266 O O . ARG B 1 44 ? -5.797 -2.018 3.879 1 95.06 44 ARG B O 1
ATOM 1273 N N . LEU B 1 45 ? -7.551 -3.225 3.17 1 95.75 45 LEU B N 1
ATOM 1274 C CA . LEU B 1 45 ? -7.438 -2.871 1.76 1 95.75 45 LEU B CA 1
ATOM 1275 C C . LEU B 1 45 ? -8.594 -1.976 1.328 1 95.75 45 LEU B C 1
ATOM 1277 O O . LEU B 1 45 ? -9.75 -2.391 1.368 1 95.75 45 LEU B O 1
ATOM 1281 N N . GLY B 1 46 ? -8.234 -0.803 0.931 1 95.38 46 GLY B N 1
ATOM 1282 C CA . GLY B 1 46 ? -9.258 0.154 0.533 1 95.38 46 GLY B CA 1
ATOM 1283 C C . GLY B 1 46 ? -9.281 0.414 -0.961 1 95.38 46 GLY B C 1
ATOM 1284 O O . GLY B 1 46 ? -8.242 0.342 -1.626 1 95.38 46 GLY B O 1
ATOM 1285 N N . LEU B 1 47 ? -10.453 0.706 -1.429 1 94.25 47 LEU B N 1
ATOM 1286 C CA . LEU B 1 47 ? -10.672 1.179 -2.791 1 94.25 47 LEU B CA 1
ATOM 1287 C C . LEU B 1 47 ? -11.203 2.609 -2.791 1 94.25 47 LEU B C 1
ATOM 1289 O O . LEU B 1 47 ? -12.125 2.936 -2.037 1 94.25 47 LEU B O 1
ATOM 1293 N N . LEU B 1 48 ? -10.562 3.428 -3.572 1 90.81 48 LEU B N 1
ATOM 1294 C CA . LEU B 1 48 ? -10.961 4.824 -3.703 1 90.81 48 LEU B CA 1
ATOM 1295 C C . LEU B 1 48 ? -11.273 5.164 -5.156 1 90.81 48 LEU B C 1
ATOM 1297 O O . LEU B 1 48 ? -10.43 4.992 -6.035 1 90.81 48 LEU B O 1
ATOM 1301 N N . LEU B 1 49 ? -12.453 5.68 -5.309 1 89.62 49 LEU B N 1
ATOM 1302 C CA . LEU B 1 49 ? -12.828 6.062 -6.668 1 89.62 49 LEU B CA 1
ATOM 1303 C C . LEU B 1 49 ? -12.047 7.293 -7.117 1 89.62 49 LEU B C 1
ATOM 1305 O O . LEU B 1 49 ? -11.992 8.297 -6.406 1 89.62 49 LEU B O 1
ATOM 1309 N N . ASN B 1 50 ? -11.398 7.117 -8.188 1 80.38 50 ASN B N 1
ATOM 1310 C CA . ASN B 1 50 ? -10.719 8.25 -8.805 1 80.38 50 ASN B CA 1
ATOM 1311 C C . ASN B 1 50 ? -11.68 9.086 -9.641 1 80.38 50 ASN B C 1
ATOM 1313 O O . ASN B 1 50 ? -11.727 8.953 -10.867 1 80.38 50 ASN B O 1
ATOM 1317 N N . ASP B 1 51 ? -12.508 9.906 -9.109 1 66.5 51 ASP B N 1
ATOM 1318 C CA . ASP B 1 51 ? -13.57 10.594 -9.828 1 66.5 51 ASP B CA 1
ATOM 1319 C C . ASP B 1 51 ? -13.18 12.031 -10.148 1 66.5 51 ASP B C 1
ATOM 1321 O O . ASP B 1 51 ? -13.984 12.797 -10.688 1 66.5 51 ASP B O 1
ATOM 1325 N N . PHE B 1 52 ? -12.195 12.461 -9.578 1 56.66 52 PHE B N 1
ATOM 1326 C CA . PHE B 1 52 ? -11.992 13.875 -9.867 1 56.66 52 PHE B CA 1
ATOM 1327 C C . PHE B 1 52 ? -11.258 14.055 -11.188 1 56.66 52 PHE B C 1
ATOM 1329 O O . PHE B 1 52 ? -10.984 15.18 -11.602 1 56.66 52 PHE B O 1
ATOM 1336 N N . GLY B 1 53 ? -11.297 13.047 -12.008 1 52.59 53 GLY B N 1
ATOM 1337 C CA . GLY B 1 53 ? -10.727 13.242 -13.328 1 52.59 53 GLY B CA 1
ATOM 1338 C C . GLY B 1 53 ? -9.211 13.328 -13.32 1 52.59 53 GLY B C 1
ATOM 1339 O O . GLY B 1 53 ? -8.578 13.391 -14.375 1 52.59 53 GLY B O 1
ATOM 1340 N N . ASP B 1 54 ? -8.703 13.781 -12.195 1 50 54 ASP B N 1
ATOM 1341 C CA . ASP B 1 54 ? -7.27 14.062 -12.227 1 50 54 ASP B CA 1
ATOM 1342 C C . ASP B 1 54 ? -6.457 12.781 -12.383 1 50 54 ASP B C 1
ATOM 1344 O O . ASP B 1 54 ? -6.941 11.695 -12.062 1 50 54 ASP B O 1
ATOM 1348 N N . GLU B 1 55 ? -5.52 13.031 -13.227 1 52.78 55 GLU B N 1
ATOM 1349 C CA . GLU B 1 55 ? -4.535 11.961 -13.406 1 52.78 55 GLU B CA 1
ATOM 1350 C C . GLU B 1 55 ? -4.27 11.242 -12.086 1 52.78 55 GLU B C 1
ATOM 1352 O O . GLU B 1 55 ? -4.133 11.875 -11.039 1 52.78 55 GLU B O 1
ATOM 1357 N N . ILE B 1 56 ? -4.82 10.078 -12.023 1 52.75 56 ILE B N 1
ATOM 1358 C CA . ILE B 1 56 ? -4.551 9.227 -10.867 1 52.75 56 ILE B CA 1
ATOM 1359 C C . ILE B 1 56 ? -3.121 9.461 -10.383 1 52.75 56 ILE B C 1
ATOM 1361 O O . ILE B 1 56 ? -2.16 9.188 -11.102 1 52.75 56 ILE B O 1
ATOM 1365 N N . LYS B 1 57 ? -3.129 10.578 -9.531 1 56.69 57 LYS B N 1
ATOM 1366 C CA . LYS B 1 57 ? -1.837 10.789 -8.883 1 56.69 57 LYS B CA 1
ATOM 1367 C C . LYS B 1 57 ? -1.698 9.914 -7.637 1 56.69 57 LYS B C 1
ATOM 1369 O O . LYS B 1 57 ? -2.646 9.773 -6.863 1 56.69 57 LYS B O 1
ATOM 1374 N N . GLY B 1 58 ? -1.078 8.797 -7.711 1 57.56 58 GLY B N 1
ATOM 1375 C CA . GLY B 1 58 ? -0.725 7.891 -6.625 1 57.56 58 GLY B CA 1
ATOM 1376 C C . GLY B 1 58 ? 0.661 7.293 -6.777 1 57.56 58 GLY B C 1
ATOM 1377 O O . GLY B 1 58 ? 1.428 7.699 -7.652 1 57.56 58 GLY B O 1
ATOM 1378 N N . SER B 1 59 ? 0.777 6.625 -5.629 1 66.12 59 SER B N 1
ATOM 1379 C CA . SER B 1 59 ? 2.078 5.961 -5.625 1 66.12 59 SER B CA 1
ATOM 1380 C C . SER B 1 59 ? 2.02 4.629 -6.363 1 66.12 59 SER B C 1
ATOM 1382 O O . SER B 1 59 ? 1.146 3.801 -6.094 1 66.12 59 SER B O 1
ATOM 1384 N N . SER B 1 60 ? 2.793 4.59 -7.445 1 74 60 SER B N 1
ATOM 1385 C CA . SER B 1 60 ? 2.936 3.236 -7.973 1 74 60 SER B CA 1
ATOM 1386 C C . SER B 1 60 ? 3.402 2.27 -6.887 1 74 60 SER B C 1
ATOM 1388 O O . SER B 1 60 ? 4.508 2.41 -6.355 1 74 60 SER B O 1
ATOM 1390 N N . SER B 1 61 ? 2.402 1.508 -6.418 1 82.56 61 SER B N 1
ATOM 1391 C CA . SER B 1 61 ? 2.695 0.632 -5.289 1 82.56 61 SER B CA 1
ATOM 1392 C C . SER B 1 61 ? 2.262 -0.802 -5.574 1 82.56 61 SER B C 1
ATOM 1394 O O . SER B 1 61 ? 1.466 -1.046 -6.484 1 82.56 61 SER B O 1
ATOM 1396 N N . VAL B 1 62 ? 2.93 -1.648 -4.863 1 86.44 62 VAL B N 1
ATOM 1397 C CA . VAL B 1 62 ? 2.596 -3.068 -4.93 1 86.44 62 VAL B CA 1
ATOM 1398 C C . VAL B 1 62 ? 2.412 -3.623 -3.52 1 86.44 62 VAL B C 1
ATOM 1400 O O . VAL B 1 62 ? 3.389 -3.83 -2.795 1 86.44 62 VAL B O 1
ATOM 1403 N N . PRO B 1 63 ? 1.14 -3.842 -3.113 1 91.12 63 PRO B N 1
ATOM 1404 C CA . PRO B 1 63 ? 0.971 -4.574 -1.854 1 91.12 63 PRO B CA 1
ATOM 1405 C C . PRO B 1 63 ? 1.368 -6.043 -1.968 1 91.12 63 PRO B C 1
ATOM 1407 O O . PRO B 1 63 ? 1.144 -6.668 -3.008 1 91.12 63 PRO B O 1
ATOM 1410 N N . VAL B 1 64 ? 1.96 -6.52 -0.925 1 91.25 64 VAL B N 1
ATOM 1411 C CA . VAL B 1 64 ? 2.377 -7.918 -0.853 1 91.25 64 VAL B CA 1
ATOM 1412 C C . VAL B 1 64 ? 1.599 -8.633 0.249 1 91.25 64 VAL B C 1
ATOM 1414 O O . VAL B 1 64 ? 1.616 -8.211 1.406 1 91.25 64 VAL B O 1
ATOM 1417 N N . PHE B 1 65 ? 1.029 -9.734 -0.116 1 90.62 65 PHE B N 1
ATOM 1418 C CA . PHE B 1 65 ? 0.255 -10.539 0.82 1 90.62 65 PHE B CA 1
ATOM 1419 C C . PHE B 1 65 ? 0.946 -11.867 1.088 1 90.62 65 PHE B C 1
ATOM 1421 O O . PHE B 1 65 ? 1.37 -12.555 0.154 1 90.62 65 PHE B O 1
ATOM 1428 N N . GLU B 1 66 ? 0.988 -12.141 2.301 1 90.25 66 GLU B N 1
ATOM 1429 C CA . GLU B 1 66 ? 1.625 -13.383 2.719 1 90.25 66 GLU B CA 1
ATOM 1430 C C . GLU B 1 66 ? 0.594 -14.492 2.916 1 90.25 66 GLU B C 1
ATOM 1432 O O . GLU B 1 66 ? -0.457 -14.273 3.52 1 90.25 66 GLU B O 1
ATOM 1437 N N . PHE B 1 67 ? 0.958 -15.68 2.355 1 87.12 67 PHE B N 1
ATOM 1438 C CA . PHE B 1 67 ? 0.106 -16.859 2.441 1 87.12 67 PHE B CA 1
ATOM 1439 C C . PHE B 1 67 ? 0.898 -18.062 2.93 1 87.12 67 PHE B C 1
ATOM 1441 O O . PHE B 1 67 ? 2.117 -18.125 2.754 1 87.12 67 PHE B O 1
ATOM 1448 N N . GLU B 1 68 ? 0.128 -18.953 3.547 1 83.81 68 GLU B N 1
ATOM 1449 C CA . GLU B 1 68 ? 0.658 -20.312 3.646 1 83.81 68 GLU B CA 1
ATOM 1450 C C . GLU B 1 68 ? 0.69 -21 2.281 1 83.81 68 GLU B C 1
ATOM 1452 O O . GLU B 1 68 ? -0.129 -20.688 1.411 1 83.81 68 GLU B O 1
ATOM 1457 N N . GLU B 1 69 ? 1.556 -21.906 2.084 1 79.88 69 GLU B N 1
ATOM 1458 C CA . GLU B 1 69 ? 1.822 -22.5 0.778 1 79.88 69 GLU B CA 1
ATOM 1459 C C . GLU B 1 69 ? 0.542 -23.031 0.142 1 79.88 69 GLU B C 1
ATOM 1461 O O . GLU B 1 69 ? 0.208 -22.672 -0.989 1 79.88 69 GLU B O 1
ATOM 1466 N N . ASN B 1 70 ? -0.14 -23.969 0.81 1 81.06 70 ASN B N 1
ATOM 1467 C CA . ASN B 1 70 ? -1.333 -24.578 0.224 1 81.06 70 ASN B CA 1
ATOM 1468 C C . ASN B 1 70 ? -2.391 -23.531 -0.101 1 81.06 70 ASN B C 1
ATOM 1470 O O . ASN B 1 70 ? -3.045 -23.594 -1.143 1 81.06 70 ASN B O 1
ATOM 1474 N N . ALA B 1 71 ? -2.48 -22.578 0.592 1 87.31 71 ALA B N 1
ATOM 1475 C CA . ALA B 1 71 ? -3.49 -21.547 0.421 1 87.31 71 ALA B CA 1
ATOM 1476 C C . ALA B 1 71 ? -3.125 -20.609 -0.729 1 87.31 71 ALA B C 1
ATOM 1478 O O . ALA B 1 71 ? -4.008 -20.062 -1.399 1 87.31 71 ALA B O 1
ATOM 1479 N N . LEU B 1 72 ? -1.879 -20.547 -1.019 1 91.06 72 LEU B N 1
ATOM 1480 C CA . LEU B 1 72 ? -1.424 -19.609 -2.037 1 91.06 72 LEU B CA 1
ATOM 1481 C C . LEU B 1 72 ? -1.859 -20.062 -3.428 1 91.06 72 LEU B C 1
ATOM 1483 O O . LEU B 1 72 ? -2.389 -19.266 -4.207 1 91.06 72 LEU B O 1
ATOM 1487 N N . HIS B 1 73 ? -1.69 -21.312 -3.729 1 89.56 73 HIS B N 1
ATOM 1488 C CA . HIS B 1 73 ? -2.012 -21.812 -5.059 1 89.56 73 HIS B CA 1
ATOM 1489 C C . HIS B 1 73 ? -3.504 -21.688 -5.348 1 89.56 73 HIS B C 1
ATOM 1491 O O . HIS B 1 73 ? -3.896 -21.328 -6.461 1 89.56 73 HIS B O 1
ATOM 1497 N N . GLU B 1 74 ? -4.25 -21.984 -4.395 1 90.62 74 GLU B N 1
ATOM 1498 C CA . GLU B 1 74 ? -5.695 -21.844 -4.555 1 90.62 74 GLU B CA 1
ATOM 1499 C C . GLU B 1 74 ? -6.082 -20.375 -4.785 1 90.62 74 GLU B C 1
ATOM 1501 O O . GLU B 1 74 ? -6.961 -20.094 -5.598 1 90.62 74 GLU B O 1
ATOM 1506 N N . PHE B 1 75 ? -5.438 -19.562 -4.094 1 93.12 75 PHE B N 1
ATOM 1507 C CA . PHE B 1 75 ? -5.723 -18.141 -4.211 1 93.12 75 PHE B CA 1
ATOM 1508 C C . PHE B 1 75 ? -5.328 -17.625 -5.586 1 93.12 75 PHE B C 1
ATOM 1510 O O . PHE B 1 75 ? -6.055 -16.828 -6.188 1 93.12 75 PHE B O 1
ATOM 1517 N N . VAL B 1 76 ? -4.25 -18.078 -6.062 1 93.62 76 VAL B N 1
ATOM 1518 C CA . VAL B 1 76 ? -3.793 -17.688 -7.395 1 93.62 76 VAL B CA 1
ATOM 1519 C C . VAL B 1 76 ? -4.809 -18.141 -8.445 1 93.62 76 VAL B C 1
ATOM 1521 O O . VAL B 1 76 ? -5.16 -17.375 -9.344 1 93.62 76 VAL B O 1
ATOM 1524 N N . LYS B 1 77 ? -5.238 -19.328 -8.344 1 93.5 77 LYS B N 1
ATOM 1525 C CA . LYS B 1 77 ? -6.242 -19.859 -9.266 1 93.5 77 LYS B CA 1
ATOM 1526 C C . LYS B 1 77 ? -7.512 -19.016 -9.234 1 93.5 77 LYS B C 1
ATOM 1528 O O . LYS B 1 77 ? -8.039 -18.641 -10.289 1 93.5 77 LYS B O 1
ATOM 1533 N N . ARG B 1 78 ? -7.918 -18.734 -8.062 1 94.81 78 ARG B N 1
ATOM 1534 C CA . ARG B 1 78 ? -9.109 -17.906 -7.91 1 94.81 78 ARG B CA 1
ATOM 1535 C C . ARG B 1 78 ? -8.906 -16.547 -8.547 1 94.81 78 ARG B C 1
ATOM 1537 O O . ARG B 1 78 ? -9.805 -16.016 -9.211 1 94.81 78 ARG B O 1
ATOM 1544 N N . ALA B 1 79 ? -7.809 -16 -8.336 1 95.5 79 ALA B N 1
ATOM 1545 C CA . ALA B 1 79 ? -7.504 -14.688 -8.891 1 95.5 79 ALA B CA 1
ATOM 1546 C C . ALA B 1 79 ? -7.559 -14.711 -10.414 1 95.5 79 ALA B C 1
ATOM 1548 O O . ALA B 1 79 ? -8.188 -13.844 -11.031 1 95.5 79 ALA B O 1
ATOM 1549 N N . THR B 1 80 ? -6.934 -15.656 -10.984 1 95.81 80 THR B N 1
ATOM 1550 C CA . THR B 1 80 ? -6.855 -15.727 -12.445 1 95.81 80 THR B CA 1
ATOM 1551 C C . THR B 1 80 ? -8.219 -16.062 -13.039 1 95.81 80 THR B C 1
ATOM 1553 O O . THR B 1 80 ? -8.586 -15.523 -14.086 1 95.81 80 THR B O 1
ATOM 1556 N N . GLU B 1 81 ? -8.938 -16.859 -12.422 1 95.88 81 GLU B N 1
ATOM 1557 C CA . GLU B 1 81 ? -10.289 -17.203 -12.875 1 95.88 81 GLU B CA 1
ATOM 1558 C C . GLU B 1 81 ? -11.211 -15.992 -12.789 1 95.88 81 GLU B C 1
ATOM 1560 O O . GLU B 1 81 ? -12.227 -15.93 -13.492 1 95.88 81 GLU B O 1
ATOM 1565 N N . ASN B 1 82 ? -10.797 -15.078 -11.938 1 94.88 82 ASN B N 1
ATOM 1566 C CA . ASN B 1 82 ? -11.617 -13.883 -11.773 1 94.88 82 ASN B CA 1
ATOM 1567 C C . ASN B 1 82 ? -11.031 -12.695 -12.531 1 94.88 82 ASN B C 1
ATOM 1569 O O . ASN B 1 82 ? -11.336 -11.547 -12.219 1 94.88 82 ASN B O 1
ATOM 1573 N N . GLY B 1 83 ? -10.102 -12.93 -13.445 1 95.25 83 GLY B N 1
ATOM 1574 C CA . GLY B 1 83 ? -9.727 -11.906 -14.406 1 95.25 83 GLY B CA 1
ATOM 1575 C C . GLY B 1 83 ? -8.352 -11.336 -14.156 1 95.25 83 GLY B C 1
ATOM 1576 O O . GLY B 1 83 ? -7.871 -10.5 -14.93 1 95.25 83 GLY B O 1
ATOM 1577 N N . ALA B 1 84 ? -7.695 -11.734 -13.102 1 95.38 84 ALA B N 1
ATOM 1578 C CA . ALA B 1 84 ? -6.332 -11.258 -12.898 1 95.38 84 ALA B CA 1
ATOM 1579 C C . ALA B 1 84 ? -5.371 -11.891 -13.898 1 95.38 84 ALA B C 1
ATOM 1581 O O . ALA B 1 84 ? -5.594 -13.016 -14.359 1 95.38 84 ALA B O 1
ATOM 1582 N N . SER B 1 85 ? -4.297 -11.109 -14.234 1 95.06 85 SER B N 1
ATOM 1583 C CA . SER B 1 85 ? -3.234 -11.633 -15.086 1 95.06 85 SER B CA 1
ATOM 1584 C C . SER B 1 85 ? -1.939 -11.82 -14.305 1 95.06 85 SER B C 1
ATOM 1586 O O . SER B 1 85 ? -1.673 -11.094 -13.352 1 95.06 85 SER B O 1
ATOM 1588 N N . VAL B 1 86 ? -1.166 -12.789 -14.797 1 94.19 86 VAL B N 1
ATOM 1589 C CA . VAL B 1 86 ? 0.136 -13.023 -14.18 1 94.19 86 VAL B CA 1
ATOM 1590 C C . VAL B 1 86 ? 1.165 -12.055 -14.766 1 94.19 86 VAL B C 1
ATOM 1592 O O . VAL B 1 86 ? 1.354 -12 -15.984 1 94.19 86 VAL B O 1
ATOM 1595 N N . VAL B 1 87 ? 1.774 -11.305 -13.938 1 89.62 87 VAL B N 1
ATOM 1596 C CA . VAL B 1 87 ? 2.814 -10.359 -14.336 1 89.62 87 VAL B CA 1
ATOM 1597 C C . VAL B 1 87 ? 4.184 -11.023 -14.234 1 89.62 87 VAL B C 1
ATOM 1599 O O . VAL B 1 87 ? 5.023 -10.867 -15.125 1 89.62 87 VAL B O 1
ATOM 1602 N N . MET B 1 88 ? 4.391 -11.688 -13.18 1 88.88 88 MET B N 1
ATOM 1603 C CA . MET B 1 88 ? 5.633 -12.406 -12.914 1 88.88 88 MET B CA 1
ATOM 1604 C C . MET B 1 88 ? 5.379 -13.617 -12.023 1 88.88 88 MET B C 1
ATOM 1606 O O . MET B 1 88 ? 4.719 -13.508 -10.992 1 88.88 88 MET B O 1
ATOM 1610 N N . ASP B 1 89 ? 5.891 -14.781 -12.469 1 93 89 ASP B N 1
ATOM 1611 C CA . ASP B 1 89 ? 5.719 -16.016 -11.711 1 93 89 ASP B CA 1
ATOM 1612 C C . ASP B 1 89 ? 7.059 -16.531 -11.188 1 93 89 ASP B C 1
ATOM 1614 O O . ASP B 1 89 ? 7.828 -17.141 -11.93 1 93 89 ASP B O 1
ATOM 1618 N N . GLY B 1 90 ? 7.246 -16.25 -9.953 1 91.06 90 GLY B N 1
ATOM 1619 C CA . GLY B 1 90 ? 8.469 -16.703 -9.305 1 91.06 90 GLY B CA 1
ATOM 1620 C C . GLY B 1 90 ? 8.219 -17.797 -8.273 1 91.06 90 GLY B C 1
ATOM 1621 O O . GLY B 1 90 ? 9.039 -18 -7.375 1 91.06 90 GLY B O 1
ATOM 1622 N N . LEU B 1 91 ? 7.203 -18.453 -8.312 1 87.88 91 LEU B N 1
ATOM 1623 C CA . LEU B 1 91 ? 6.824 -19.422 -7.289 1 87.88 91 LEU B CA 1
ATOM 1624 C C . LEU B 1 91 ? 7.773 -20.609 -7.281 1 87.88 91 LEU B C 1
ATOM 1626 O O . LEU B 1 91 ? 8.023 -21.203 -6.23 1 87.88 91 LEU B O 1
ATOM 1630 N N . LYS B 1 92 ? 8.297 -20.938 -8.406 1 85.81 92 LYS B N 1
ATOM 1631 C CA . LYS B 1 92 ? 9.18 -22.094 -8.5 1 85.81 92 LYS B CA 1
ATOM 1632 C C . LYS B 1 92 ? 10.648 -21.672 -8.383 1 85.81 92 LYS B C 1
ATOM 1634 O O . LYS B 1 92 ? 11.539 -22.516 -8.43 1 85.81 92 LYS B O 1
ATOM 1639 N N . ILE B 1 93 ? 10.82 -20.406 -8.367 1 83.62 93 ILE B N 1
ATOM 1640 C CA . ILE B 1 93 ? 12.172 -19.906 -8.156 1 83.62 93 ILE B CA 1
ATOM 1641 C C . ILE B 1 93 ? 12.484 -19.875 -6.668 1 83.62 93 ILE B C 1
ATOM 1643 O O . ILE B 1 93 ? 11.883 -19.109 -5.918 1 83.62 93 ILE B O 1
ATOM 1647 N N . GLU B 1 94 ? 13.359 -20.641 -6.254 1 81.88 94 GLU B N 1
ATOM 1648 C CA . GLU B 1 94 ? 13.688 -20.859 -4.848 1 81.88 94 GLU B CA 1
ATOM 1649 C C . GLU B 1 94 ? 13.969 -19.547 -4.129 1 81.88 94 GLU B C 1
ATOM 1651 O O . GLU B 1 94 ? 13.594 -19.375 -2.971 1 81.88 94 GLU B O 1
ATOM 1656 N N . SER B 1 95 ? 14.586 -18.594 -4.781 1 81.12 95 SER B N 1
ATOM 1657 C CA . SER B 1 95 ? 14.992 -17.359 -4.137 1 81.12 95 SER B CA 1
ATOM 1658 C C . SER B 1 95 ? 13.844 -16.359 -4.098 1 81.12 95 SER B C 1
ATOM 1660 O O . SER B 1 95 ? 13.906 -15.359 -3.379 1 81.12 95 SER B O 1
ATOM 1662 N N . MET B 1 96 ? 12.773 -16.547 -4.777 1 80.38 96 MET B N 1
ATOM 1663 C CA . MET B 1 96 ? 11.68 -15.578 -4.859 1 80.38 96 MET B CA 1
ATOM 1664 C C . MET B 1 96 ? 10.43 -16.109 -4.16 1 80.38 96 MET B C 1
ATOM 1666 O O . MET B 1 96 ? 9.922 -15.477 -3.23 1 80.38 96 MET B O 1
ATOM 1670 N N . LYS B 1 97 ? 9.867 -17.156 -4.461 1 88.69 97 LYS B N 1
ATOM 1671 C CA . LYS B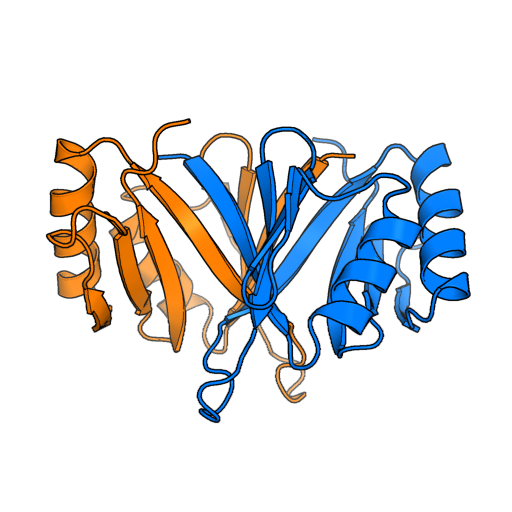 1 97 ? 8.719 -17.844 -3.877 1 88.69 97 LYS B CA 1
ATOM 1672 C C . LYS B 1 97 ? 7.512 -16.906 -3.797 1 88.69 97 LYS B C 1
ATOM 1674 O O . LYS B 1 97 ? 6.836 -16.844 -2.766 1 88.69 97 LYS B O 1
ATOM 1679 N N . SER B 1 98 ? 7.352 -16.156 -4.844 1 92.69 98 SER B N 1
ATOM 1680 C CA . SER B 1 98 ? 6.234 -15.227 -4.93 1 92.69 98 SER B CA 1
ATOM 1681 C C . SER B 1 98 ? 5.703 -15.125 -6.355 1 92.69 98 SER B C 1
ATOM 1683 O O . SER B 1 98 ? 6.34 -15.609 -7.297 1 92.69 98 SER B O 1
ATOM 1685 N N . ILE B 1 99 ? 4.547 -14.609 -6.461 1 92.5 99 ILE B N 1
ATOM 1686 C CA . ILE B 1 99 ? 3.92 -14.367 -7.758 1 92.5 99 ILE B CA 1
ATOM 1687 C C . ILE B 1 99 ? 3.281 -12.984 -7.773 1 92.5 99 ILE B C 1
ATOM 1689 O O . ILE B 1 99 ? 2.643 -12.578 -6.801 1 92.5 99 ILE B O 1
ATOM 1693 N N . VAL B 1 100 ? 3.566 -12.266 -8.82 1 91.44 100 VAL B N 1
ATOM 1694 C CA . VAL B 1 100 ? 2.955 -10.945 -9 1 91.44 100 VAL B CA 1
ATOM 1695 C C . VAL B 1 100 ? 1.805 -11.047 -10 1 91.44 100 VAL B C 1
ATOM 1697 O O . VAL B 1 100 ? 1.971 -11.586 -11.102 1 91.44 100 VAL B O 1
ATOM 1700 N N . LEU B 1 101 ? 0.667 -10.562 -9.578 1 93.25 101 LEU B N 1
ATOM 1701 C CA . LEU B 1 101 ? -0.524 -10.531 -10.422 1 93.25 101 LEU B CA 1
ATOM 1702 C C . LEU B 1 101 ? -0.977 -9.094 -10.664 1 93.25 101 LEU B C 1
ATOM 1704 O O . LEU B 1 101 ? -0.543 -8.172 -9.969 1 93.25 101 LEU B O 1
ATOM 1708 N N . SER B 1 102 ? -1.794 -8.914 -11.664 1 92.38 102 SER B N 1
ATOM 1709 C CA . SER B 1 102 ? -2.477 -7.66 -11.945 1 92.38 102 SER B CA 1
ATOM 1710 C C . SER B 1 102 ? -3.99 -7.848 -11.977 1 92.38 102 SER B C 1
ATOM 1712 O O . SER B 1 102 ? -4.496 -8.75 -12.641 1 92.38 102 SER B O 1
ATOM 1714 N N . SER B 1 103 ? -4.676 -7.047 -11.219 1 92.88 103 SER B N 1
ATOM 1715 C CA . SER B 1 103 ? -6.137 -7.066 -11.25 1 92.88 103 SER B CA 1
ATOM 1716 C C . SER B 1 103 ? -6.672 -6.594 -12.594 1 92.88 103 SER B C 1
ATOM 1718 O O . SER B 1 103 ? -5.918 -6.055 -13.414 1 92.88 103 SER B O 1
ATOM 1720 N N . PRO B 1 104 ? -7.957 -6.785 -12.828 1 91.06 104 PRO B N 1
ATOM 1721 C CA . PRO B 1 104 ? -8.531 -6.344 -14.102 1 91.06 104 PRO B CA 1
ATOM 1722 C C . PRO B 1 104 ? -8.383 -4.84 -14.32 1 91.06 104 PRO B C 1
ATOM 1724 O O . PRO B 1 104 ? -8.281 -4.387 -15.469 1 91.06 104 PRO B O 1
ATOM 1727 N N . ASP B 1 105 ? -8.32 -4.113 -13.234 1 86.06 105 ASP B N 1
ATOM 1728 C CA . ASP B 1 105 ? -8.195 -2.664 -13.352 1 86.06 105 ASP B CA 1
ATOM 1729 C C . ASP B 1 105 ? -6.734 -2.24 -13.375 1 86.06 105 ASP B C 1
A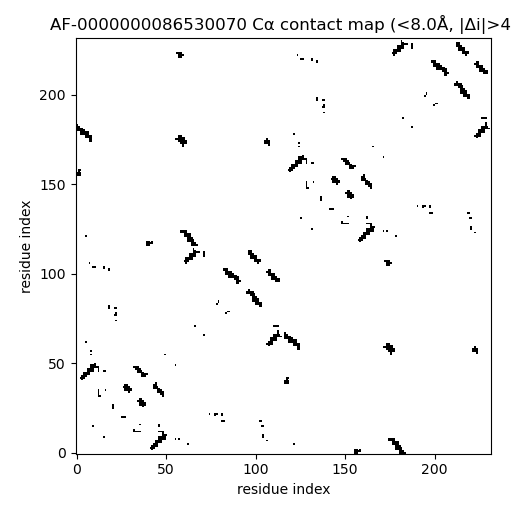TOM 1731 O O . ASP B 1 105 ? -6.426 -1.045 -13.375 1 86.06 105 ASP B O 1
ATOM 1735 N N . GLY B 1 106 ? -5.883 -3.141 -13.305 1 87.12 106 GLY B N 1
ATOM 1736 C CA . GLY B 1 106 ? -4.492 -2.85 -13.602 1 87.12 106 GLY B CA 1
ATOM 1737 C C . GLY B 1 106 ? -3.639 -2.682 -12.359 1 87.12 106 GLY B C 1
ATOM 1738 O O . GLY B 1 106 ? -2.463 -2.32 -12.445 1 87.12 106 GLY B O 1
ATOM 1739 N N . HIS B 1 107 ? -4.105 -2.941 -11.258 1 88.94 107 HIS B N 1
ATOM 1740 C CA . HIS B 1 107 ? -3.326 -2.848 -10.031 1 88.94 107 HIS B CA 1
ATOM 1741 C C . HIS B 1 107 ? -2.516 -4.117 -9.789 1 88.94 107 HIS B C 1
ATOM 1743 O O . HIS B 1 107 ? -3.074 -5.215 -9.734 1 88.94 107 HIS B O 1
ATOM 1749 N N . GLU B 1 108 ? -1.251 -3.836 -9.617 1 90.19 108 GLU B N 1
ATOM 1750 C CA . GLU B 1 108 ? -0.41 -4.988 -9.305 1 90.19 108 GLU B CA 1
ATOM 1751 C C . GLU B 1 108 ? -0.467 -5.328 -7.82 1 90.19 108 GLU B C 1
ATOM 1753 O O . GLU B 1 108 ? -0.51 -4.43 -6.977 1 90.19 108 GLU B O 1
ATOM 1758 N N . PHE B 1 109 ? -0.46 -6.629 -7.527 1 91.88 109 PHE B N 1
ATOM 1759 C CA . PHE B 1 109 ? -0.311 -7.137 -6.168 1 91.88 109 PHE B CA 1
ATOM 1760 C C . PHE B 1 109 ? 0.492 -8.43 -6.16 1 91.88 109 PHE B 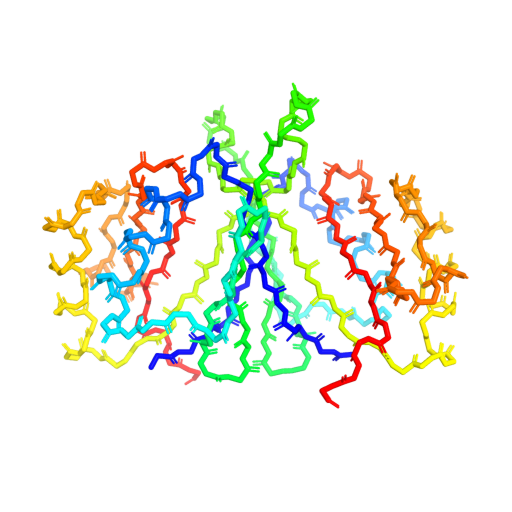C 1
ATOM 1762 O O . PHE B 1 109 ? 0.526 -9.156 -7.16 1 91.88 109 PHE B O 1
ATOM 1769 N N . GLU B 1 110 ? 1.165 -8.648 -5.121 1 92.12 110 GLU B N 1
ATOM 1770 C CA . GLU B 1 110 ? 2.066 -9.797 -5.008 1 92.12 110 GLU B CA 1
ATOM 1771 C C . GLU B 1 110 ? 1.608 -10.75 -3.912 1 92.12 110 GLU B C 1
ATOM 1773 O O . GLU B 1 110 ? 1.171 -10.32 -2.846 1 92.12 110 GLU B O 1
ATOM 1778 N N . LEU B 1 111 ? 1.649 -12.008 -4.203 1 93.44 111 LEU B N 1
ATOM 1779 C CA . LEU B 1 111 ? 1.422 -13.086 -3.244 1 93.44 111 LEU B CA 1
ATOM 1780 C C . LEU B 1 111 ? 2.713 -13.852 -2.971 1 93.44 111 LEU B C 1
ATOM 1782 O O . LEU B 1 111 ? 3.441 -14.203 -3.902 1 93.44 111 LEU B O 1
ATOM 1786 N N . CYS B 1 112 ? 2.91 -14.047 -1.72 1 92.62 112 CYS B N 1
ATOM 1787 C CA . CYS B 1 112 ? 4.184 -14.68 -1.401 1 92.62 112 CYS B CA 1
ATOM 1788 C C . CYS B 1 112 ? 4.02 -15.695 -0.282 1 92.62 112 CYS B C 1
ATOM 1790 O O . CYS B 1 112 ? 3.105 -15.586 0.537 1 92.62 112 CYS B O 1
ATOM 1792 N N . MET B 1 113 ? 4.867 -16.672 -0.329 1 88 113 MET B N 1
ATOM 1793 C CA . MET B 1 113 ? 5.027 -17.609 0.777 1 88 113 MET B CA 1
ATOM 1794 C C . MET B 1 113 ? 6.188 -17.203 1.679 1 88 113 MET B C 1
ATOM 1796 O O . MET B 1 113 ? 6.875 -18.047 2.24 1 88 113 MET B O 1
ATOM 1800 N N . CYS B 1 114 ? 6.309 -15.922 1.756 1 77.81 114 CYS B N 1
ATOM 1801 C CA . CYS B 1 114 ? 7.465 -15.375 2.459 1 77.81 114 CYS B CA 1
ATOM 1802 C C . CYS B 1 114 ? 7.262 -15.438 3.969 1 77.81 114 CYS B C 1
ATOM 1804 O O . CYS B 1 114 ? 6.148 -15.234 4.461 1 77.81 114 CYS B O 1
ATOM 1806 N N . ARG B 1 115 ? 7.801 -16.453 4.578 1 68.06 115 ARG B N 1
ATOM 1807 C CA . ARG B 1 115 ? 7.711 -16.578 6.027 1 68.06 115 ARG B CA 1
ATOM 1808 C C . ARG B 1 115 ? 8.891 -15.898 6.711 1 68.06 115 ARG B C 1
ATOM 1810 O O . ARG B 1 115 ? 9.969 -15.789 6.129 1 68.06 115 ARG B O 1
ATOM 1817 N N . ASP B 1 116 ? 8.5 -14.992 7.766 1 59.28 116 ASP B N 1
ATOM 1818 C CA . ASP B 1 116 ? 9.578 -14.406 8.555 1 59.28 116 ASP B CA 1
ATOM 1819 C C . ASP B 1 116 ? 10.602 -15.469 8.953 1 59.28 116 ASP B C 1
ATOM 1821 O O . ASP B 1 116 ? 10.258 -16.641 9.094 1 59.28 116 ASP B O 1
#